Protein AF-A0A367GFS0-F1 (afdb_monomer_lite)

Foldseek 3Di:
DPPQQLVAWDKDQAALVCLVLQVVLCVVFNDDDAPDSNVQRNVSFKIWTQSNHPGTFKIKGWAWLLDPTLVSVQCVVVPADPDSGETEIEDMRGDPSNDPLLVSLLVSVVVRVVVGPDQRYKYKAWLDLDQVSLVNVLSCQVSQWKFQAWGDRDPTIMTMIGNDAPFDPADQPDKDDSPPPCVRVLSVQFIFHNDWDADPSGIITRTGGRD

pLDDT: mean 84.79, std 11.13, range [36.16, 95.25]

Structure (mmCIF, N/CA/C/O backbone):
data_AF-A0A367GFS0-F1
#
_entry.id   AF-A0A367GFS0-F1
#
loop_
_atom_site.group_PDB
_atom_site.id
_atom_site.type_symbol
_atom_site.label_atom_id
_atom_site.label_alt_id
_atom_site.label_comp_id
_atom_site.label_asym_id
_atom_site.label_entity_id
_atom_site.label_seq_id
_atom_site.pdbx_PDB_ins_code
_atom_site.Cartn_x
_atom_site.Cartn_y
_atom_site.Cartn_z
_atom_site.occupancy
_atom_site.B_iso_or_equiv
_atom_site.auth_seq_id
_atom_site.auth_comp_id
_atom_site.auth_asym_id
_atom_site.auth_atom_id
_atom_site.pdbx_PDB_model_num
ATOM 1 N N . MET A 1 1 ? -5.479 26.521 23.281 1.00 36.16 1 MET A N 1
ATOM 2 C CA . MET A 1 1 ? -4.736 25.852 22.197 1.00 36.16 1 MET A CA 1
ATOM 3 C C . MET A 1 1 ? -4.143 24.596 22.792 1.00 36.16 1 MET A C 1
ATOM 5 O O . MET A 1 1 ? -3.213 24.696 23.576 1.00 36.16 1 MET A O 1
ATOM 9 N N . THR A 1 2 ? -4.759 23.449 22.542 1.00 41.91 2 THR A N 1
ATOM 10 C CA . THR A 1 2 ? -4.162 22.145 22.830 1.00 41.91 2 THR A CA 1
ATOM 11 C C . THR A 1 2 ? -3.057 21.931 21.800 1.00 41.91 2 THR A C 1
ATOM 13 O O . THR A 1 2 ? -3.335 21.898 20.605 1.00 41.91 2 THR A O 1
ATOM 16 N N . GLU A 1 3 ? -1.800 21.887 22.241 1.00 44.47 3 GLU A N 1
ATOM 17 C CA . GLU A 1 3 ? -0.702 21.425 21.393 1.00 44.47 3 GLU A CA 1
ATOM 18 C C . GLU A 1 3 ? -0.939 19.945 21.101 1.00 44.47 3 GLU A C 1
ATOM 20 O O . GLU A 1 3 ? -0.751 19.078 21.953 1.00 44.47 3 GLU A O 1
ATOM 25 N N . THR A 1 4 ? -1.436 19.661 19.905 1.00 54.12 4 THR A N 1
ATOM 26 C CA . THR A 1 4 ? -1.602 18.302 19.414 1.00 54.12 4 THR A CA 1
ATOM 27 C C . THR A 1 4 ? -0.213 17.728 19.152 1.00 54.12 4 THR A C 1
ATOM 29 O O . THR A 1 4 ? 0.459 18.127 18.202 1.00 54.12 4 THR A O 1
ATOM 32 N N . ASN A 1 5 ? 0.251 16.827 20.017 1.00 61.44 5 ASN A N 1
ATOM 33 C CA . ASN A 1 5 ? 1.541 16.167 19.855 1.00 61.44 5 ASN A CA 1
ATOM 34 C C . ASN A 1 5 ? 1.428 15.084 18.768 1.00 61.44 5 ASN A C 1
ATOM 36 O O . ASN A 1 5 ? 1.184 13.917 19.058 1.00 61.44 5 ASN A O 1
ATOM 40 N N . LEU A 1 6 ? 1.577 15.497 17.507 1.00 59.34 6 LEU A N 1
ATOM 41 C CA . LEU A 1 6 ? 1.461 14.647 16.313 1.00 59.34 6 LEU A CA 1
ATOM 42 C C . LEU A 1 6 ? 2.567 13.574 16.200 1.00 59.34 6 LEU A C 1
ATOM 44 O O . LEU A 1 6 ? 2.520 12.745 15.292 1.00 59.34 6 LEU A O 1
ATOM 48 N N . ASP A 1 7 ? 3.533 13.557 17.127 1.00 63.44 7 ASP A N 1
ATOM 49 C CA . ASP A 1 7 ? 4.555 12.509 17.247 1.00 63.44 7 ASP A CA 1
ATOM 50 C C . ASP A 1 7 ? 4.110 11.326 18.129 1.00 63.44 7 ASP A C 1
ATOM 52 O O . ASP A 1 7 ? 4.806 10.302 18.211 1.00 63.44 7 ASP A O 1
ATOM 56 N N . VAL A 1 8 ? 2.956 11.437 18.799 1.00 77.75 8 VAL A N 1
ATOM 57 C CA . VAL A 1 8 ? 2.365 10.338 19.570 1.00 77.75 8 VAL A CA 1
ATOM 58 C C . VAL A 1 8 ? 1.877 9.262 18.602 1.00 77.75 8 VAL A C 1
ATOM 60 O O . V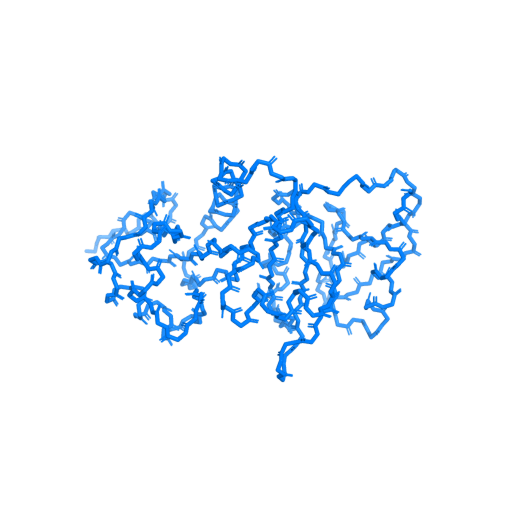AL A 1 8 ? 1.132 9.534 17.672 1.00 77.75 8 VAL A O 1
ATOM 63 N N . PHE A 1 9 ? 2.290 8.018 18.837 1.00 84.56 9 PHE A N 1
ATOM 64 C CA . PHE A 1 9 ? 1.891 6.858 18.041 1.00 84.56 9 PHE A CA 1
ATOM 65 C C . PHE A 1 9 ? 1.072 5.908 18.913 1.00 84.56 9 PHE A C 1
ATOM 67 O O . PHE A 1 9 ? 1.613 5.331 19.863 1.00 84.56 9 PHE A O 1
ATOM 74 N N . HIS A 1 10 ? -0.215 5.742 18.602 1.00 85.62 10 HIS A N 1
ATOM 75 C CA . HIS A 1 10 ? -1.099 4.819 19.313 1.00 85.62 10 HIS A CA 1
ATOM 76 C C . HIS A 1 10 ? -2.009 4.081 18.330 1.00 85.62 10 HIS A C 1
ATOM 78 O O . HIS A 1 10 ? -3.206 4.345 18.216 1.00 85.62 10 HIS A O 1
ATOM 84 N N . ALA A 1 11 ? -1.410 3.142 17.596 1.00 89.75 11 ALA A N 1
ATOM 85 C CA . ALA A 1 11 ? -2.141 2.337 16.636 1.00 89.75 11 ALA A CA 1
ATOM 86 C C . ALA A 1 11 ? -2.950 1.223 17.322 1.00 89.75 11 ALA A C 1
ATOM 88 O O . ALA A 1 11 ? -2.432 0.489 18.167 1.00 89.75 11 ALA A O 1
ATOM 89 N N . GLN A 1 12 ? -4.200 1.056 16.901 1.00 93.31 12 GLN A N 1
ATOM 90 C CA . GLN A 1 12 ? -5.136 0.051 1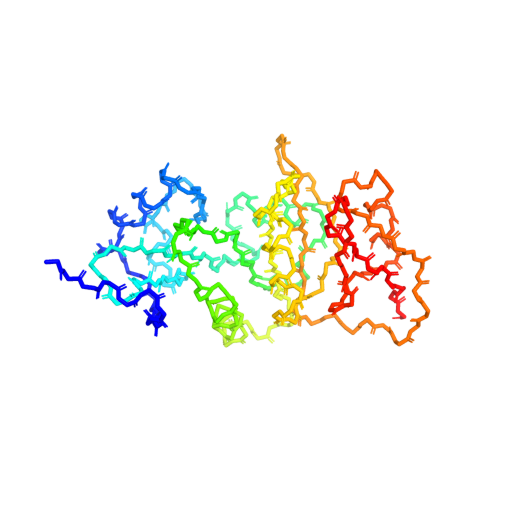7.397 1.00 93.31 12 GLN A CA 1
ATOM 91 C C . GLN A 1 12 ? -5.910 -0.608 16.253 1.00 93.31 12 GLN A C 1
ATOM 93 O O . GLN A 1 12 ? -6.019 -0.061 15.155 1.00 93.31 12 GLN A O 1
ATOM 98 N N . LEU A 1 13 ? -6.453 -1.800 16.500 1.00 94.25 13 LEU A N 1
ATOM 99 C CA . LEU A 1 13 ? -7.400 -2.399 15.565 1.00 94.25 13 LEU A CA 1
ATOM 100 C C . LEU A 1 13 ? -8.733 -1.668 15.682 1.00 94.25 13 LEU A C 1
ATOM 102 O O . LEU A 1 13 ? -9.287 -1.583 16.776 1.00 94.25 13 LEU A O 1
ATOM 106 N N . LEU A 1 14 ? -9.227 -1.162 14.558 1.00 94.25 14 LEU A N 1
ATOM 107 C CA . LEU A 1 14 ? -10.522 -0.504 14.505 1.00 94.25 14 LEU A CA 1
ATOM 108 C C . LEU A 1 14 ? -11.649 -1.536 14.571 1.00 94.25 14 LEU A C 1
ATOM 110 O O . LEU A 1 14 ? -11.531 -2.664 14.082 1.00 94.25 14 LEU A O 1
ATOM 114 N N . THR A 1 15 ? -12.749 -1.109 15.167 1.00 93.38 15 THR A N 1
ATOM 115 C CA . THR A 1 15 ? -13.970 -1.874 15.410 1.00 93.38 15 THR A CA 1
ATOM 116 C C . THR A 1 15 ? -15.135 -1.258 14.634 1.00 93.38 15 THR A C 1
ATOM 118 O O . THR A 1 15 ? -15.016 -0.144 14.125 1.00 93.38 15 THR A O 1
ATOM 121 N N . PRO A 1 16 ? -16.312 -1.907 14.565 1.00 92.69 16 PRO A N 1
ATOM 122 C CA . PRO A 1 16 ? -17.480 -1.311 13.912 1.00 92.69 16 PRO A CA 1
ATOM 123 C C . PRO A 1 16 ? -17.908 0.060 14.468 1.00 92.69 16 PRO A C 1
ATOM 125 O O . PRO A 1 16 ? -18.572 0.811 13.760 1.00 92.69 16 PRO A O 1
ATOM 128 N N . GLN A 1 17 ? -17.532 0.409 15.706 1.00 92.06 17 GLN A N 1
ATOM 129 C CA . GLN A 1 17 ? -17.820 1.726 16.294 1.00 92.06 17 GLN A CA 1
ATOM 130 C C . GLN A 1 17 ? -17.016 2.854 15.634 1.00 92.06 17 GLN A C 1
ATOM 132 O O . GLN A 1 17 ? -17.456 4.001 15.634 1.00 92.06 17 GLN A O 1
ATOM 137 N N . ASP A 1 18 ? -15.881 2.523 15.019 1.00 93.19 18 ASP A N 1
ATOM 138 C CA . ASP A 1 18 ? -14.982 3.475 14.370 1.00 93.19 18 ASP A CA 1
ATOM 139 C C . ASP A 1 18 ? -15.394 3.786 12.921 1.00 93.19 18 ASP A C 1
ATOM 141 O O . ASP A 1 18 ? -14.745 4.597 12.259 1.00 93.19 18 ASP A O 1
ATOM 145 N N . ALA A 1 19 ? -16.481 3.181 12.419 1.00 91.44 19 ALA A N 1
ATOM 146 C CA . ALA A 1 19 ? -16.957 3.370 11.047 1.00 91.44 19 ALA A CA 1
ATOM 147 C C . ALA A 1 19 ? -17.122 4.849 10.650 1.00 91.44 19 ALA A C 1
ATOM 149 O O . ALA A 1 19 ? -16.588 5.219 9.606 1.00 91.44 19 ALA A O 1
ATOM 150 N N . PRO A 1 20 ? -17.727 5.735 11.473 1.00 92.19 20 PRO A N 1
ATOM 151 C CA . PRO A 1 20 ? -17.844 7.149 11.116 1.00 92.19 20 PRO A CA 1
ATOM 152 C C . PRO A 1 20 ? -16.487 7.847 10.964 1.00 92.19 20 PRO A C 1
ATOM 154 O O . PRO A 1 20 ? -16.310 8.659 10.058 1.00 92.19 20 PRO A O 1
ATOM 157 N N . ALA A 1 21 ? -15.521 7.532 11.832 1.00 92.69 21 ALA A N 1
ATOM 158 C CA . ALA A 1 21 ? -14.184 8.118 11.774 1.00 92.69 21 ALA A CA 1
ATOM 159 C C . ALA A 1 21 ? -13.402 7.599 10.558 1.00 92.69 21 ALA A C 1
ATOM 161 O O . ALA A 1 21 ? -12.715 8.363 9.879 1.00 92.69 21 ALA A O 1
ATOM 162 N N . MET A 1 22 ? -13.551 6.309 10.249 1.00 91.69 22 MET A N 1
ATOM 163 C CA . MET A 1 22 ? -12.968 5.702 9.061 1.00 91.69 22 MET A CA 1
ATOM 164 C C . MET A 1 22 ? -13.567 6.295 7.783 1.00 91.69 22 MET A C 1
ATOM 166 O O . MET A 1 22 ? -12.801 6.697 6.915 1.00 91.69 22 MET A O 1
ATOM 170 N N . ASP A 1 23 ? -14.889 6.438 7.681 1.00 90.06 23 ASP A N 1
ATOM 171 C CA . ASP A 1 23 ? -15.551 7.046 6.518 1.00 90.06 23 ASP A CA 1
ATOM 172 C C . ASP A 1 23 ? -15.109 8.501 6.301 1.00 90.06 23 ASP A C 1
ATOM 174 O O . ASP A 1 23 ? -14.836 8.902 5.168 1.00 90.06 23 ASP A O 1
ATOM 178 N N . GLN A 1 24 ? -14.970 9.283 7.377 1.00 91.12 24 GLN A N 1
ATOM 179 C CA . GLN A 1 24 ? -14.455 10.656 7.310 1.00 91.12 24 GLN A CA 1
ATOM 180 C C . GLN A 1 24 ? -13.017 10.706 6.784 1.00 91.12 24 GLN A C 1
ATOM 182 O O . GLN A 1 24 ? -12.721 11.491 5.879 1.00 91.12 24 GLN A O 1
ATOM 187 N N . LEU A 1 25 ? -12.132 9.849 7.303 1.00 91.50 25 LEU A N 1
ATOM 188 C CA . LEU A 1 25 ? -10.757 9.750 6.815 1.00 91.50 25 LEU A CA 1
ATOM 189 C C . LEU A 1 25 ? -10.722 9.301 5.346 1.00 91.50 25 LEU A C 1
ATOM 191 O O . LEU A 1 25 ? -9.988 9.879 4.547 1.00 91.50 25 LEU A O 1
ATOM 195 N N . CYS A 1 26 ? -11.545 8.318 4.967 1.00 87.75 26 CYS A N 1
ATOM 196 C CA . CYS A 1 26 ? -11.630 7.820 3.593 1.00 87.75 26 CYS A CA 1
ATOM 197 C C . CYS A 1 26 ? -12.082 8.892 2.609 1.00 87.75 26 CYS A C 1
ATOM 199 O O . CYS A 1 26 ? -11.542 8.993 1.507 1.00 87.75 26 CYS A O 1
ATOM 201 N N . ALA A 1 27 ? -13.079 9.684 3.001 1.00 86.06 27 ALA A N 1
ATOM 202 C CA . ALA A 1 27 ? -13.602 10.769 2.185 1.00 86.06 27 ALA A CA 1
ATOM 203 C C . ALA A 1 27 ? -12.547 11.858 1.940 1.00 86.06 27 ALA A C 1
ATOM 205 O O . ALA A 1 27 ? -12.511 12.439 0.857 1.00 86.06 27 ALA A O 1
ATOM 206 N N . ALA A 1 28 ? -11.682 12.120 2.925 1.00 83.62 28 ALA A N 1
ATOM 207 C CA . ALA A 1 28 ? -10.635 13.132 2.830 1.00 83.62 28 ALA A CA 1
ATOM 208 C C . ALA A 1 28 ? -9.369 12.635 2.110 1.00 83.62 28 ALA A C 1
ATOM 210 O O . ALA A 1 28 ? -8.768 13.377 1.334 1.00 83.62 28 ALA A O 1
ATOM 211 N N . CYS A 1 29 ? -8.953 11.397 2.379 1.00 82.12 29 CYS A N 1
ATOM 212 C CA . CYS A 1 29 ? -7.607 10.908 2.066 1.00 82.12 29 CYS A CA 1
ATOM 213 C C . CYS A 1 29 ? -7.590 9.678 1.147 1.00 82.12 29 CYS A C 1
ATOM 215 O O . CYS A 1 29 ? -6.524 9.265 0.696 1.00 82.12 29 CYS A O 1
ATOM 217 N N . GLY A 1 30 ? -8.745 9.081 0.850 1.00 77.94 30 GLY A N 1
ATOM 218 C CA . GLY A 1 30 ? -8.831 7.836 0.091 1.00 77.94 30 GLY A CA 1
ATOM 219 C C . GLY A 1 30 ? -8.721 6.582 0.963 1.00 77.94 30 GLY A C 1
ATOM 220 O O . GLY A 1 30 ? -8.888 6.611 2.171 1.00 77.94 30 GLY A O 1
ATOM 221 N N . THR A 1 31 ? -8.534 5.432 0.327 1.00 64.69 31 THR A N 1
ATOM 222 C CA . THR A 1 31 ? -8.999 4.116 0.808 1.00 64.69 31 THR A CA 1
ATOM 223 C C . THR A 1 31 ? -8.415 3.590 2.118 1.00 64.69 31 THR A C 1
ATOM 225 O O . THR A 1 31 ? -7.206 3.609 2.317 1.00 64.69 31 THR A O 1
ATOM 228 N N . PRO A 1 32 ? -9.246 2.857 2.877 1.00 58.09 32 PRO A N 1
ATOM 229 C CA . PRO A 1 32 ? -8.931 1.453 3.138 1.00 58.09 32 PRO A CA 1
ATOM 230 C C . PRO A 1 32 ? -10.116 0.501 2.851 1.00 58.09 32 PRO A C 1
ATOM 232 O O . PRO A 1 32 ? -11.116 0.472 3.553 1.00 58.09 32 PRO A O 1
ATOM 235 N N . GLY A 1 33 ? -9.942 -0.376 1.854 1.00 56.41 33 GLY A N 1
ATOM 236 C CA . GLY A 1 33 ? -10.459 -1.755 1.864 1.00 56.41 33 GLY A CA 1
ATOM 237 C C . GLY A 1 33 ? -11.700 -2.133 1.037 1.00 56.41 33 GLY A C 1
ATOM 238 O O . GLY A 1 33 ? -11.817 -3.312 0.693 1.00 56.41 33 GLY A O 1
ATOM 239 N N . GLY A 1 34 ? -12.568 -1.203 0.629 1.00 61.38 34 GLY A N 1
ATOM 240 C CA . GLY A 1 34 ? -13.691 -1.509 -0.276 1.00 61.38 34 GLY A CA 1
ATOM 241 C C . GLY A 1 34 ? -14.891 -0.567 -0.128 1.00 61.38 34 GLY A C 1
ATOM 242 O O . GLY A 1 34 ? -14.803 0.393 0.625 1.00 61.38 34 GLY A O 1
ATOM 243 N N . PRO A 1 35 ? -16.009 -0.824 -0.837 1.00 60.12 35 PRO A N 1
ATOM 244 C CA . PRO A 1 35 ? -17.214 0.009 -0.763 1.00 60.12 35 PRO A CA 1
ATOM 245 C C . PRO A 1 35 ? -17.998 -0.126 0.557 1.00 60.12 35 PRO A C 1
ATOM 247 O O . PRO A 1 35 ? -18.925 0.645 0.767 1.00 60.12 35 PRO A O 1
ATOM 250 N N . ASP A 1 36 ? -17.655 -1.089 1.424 1.00 76.19 36 ASP A N 1
ATOM 251 C CA . ASP A 1 36 ? -18.350 -1.346 2.693 1.00 76.19 36 ASP A CA 1
ATOM 252 C C . ASP A 1 36 ? -17.372 -1.330 3.883 1.00 76.19 36 ASP A C 1
ATOM 254 O O . ASP A 1 36 ? -16.759 -2.343 4.243 1.00 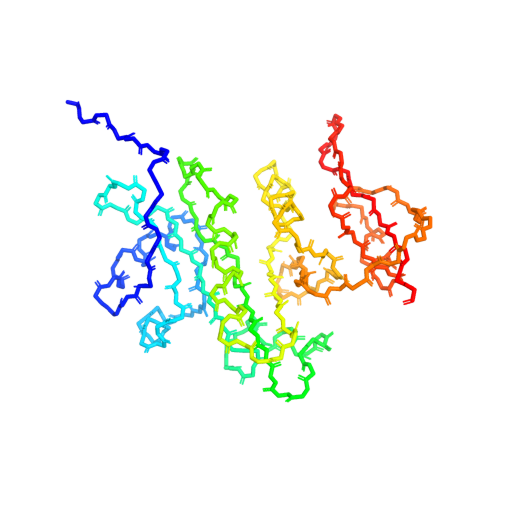76.19 36 ASP A O 1
ATOM 258 N N . THR A 1 37 ? -17.220 -0.146 4.481 1.00 78.38 37 THR A N 1
ATOM 259 C CA . THR A 1 37 ? -16.411 0.108 5.682 1.00 78.38 37 THR A CA 1
ATOM 260 C C . THR A 1 37 ? -16.865 -0.746 6.865 1.00 78.38 37 THR A C 1
ATOM 262 O O . THR A 1 37 ? -16.039 -1.309 7.586 1.00 78.38 37 THR A O 1
ATOM 265 N N . ALA A 1 38 ? -18.178 -0.893 7.060 1.00 79.88 38 ALA A N 1
ATOM 266 C CA . ALA A 1 38 ? -18.737 -1.608 8.201 1.00 79.88 38 ALA A CA 1
ATOM 267 C C . ALA A 1 38 ? -18.426 -3.108 8.129 1.00 79.88 38 ALA A C 1
ATOM 269 O O . ALA A 1 38 ? -17.983 -3.692 9.122 1.00 79.88 38 ALA A O 1
ATOM 270 N N . ALA A 1 39 ? -18.587 -3.725 6.955 1.00 81.00 39 ALA A N 1
ATOM 271 C CA . ALA A 1 39 ? -18.214 -5.122 6.743 1.00 81.00 39 ALA A CA 1
ATOM 272 C C . ALA A 1 39 ? -16.713 -5.347 6.953 1.00 81.00 39 ALA A C 1
ATOM 274 O O . ALA A 1 39 ? -16.313 -6.349 7.548 1.00 81.00 39 ALA A O 1
ATOM 275 N N . LEU A 1 40 ? -15.869 -4.407 6.517 1.00 82.94 40 LEU A N 1
ATOM 276 C CA . LEU A 1 40 ? -14.430 -4.508 6.737 1.00 82.94 40 LEU A CA 1
ATOM 277 C C . LEU A 1 40 ? -14.078 -4.441 8.229 1.00 82.94 40 LEU A C 1
ATOM 279 O O . LEU A 1 40 ? -13.284 -5.253 8.705 1.00 82.94 40 LEU A O 1
ATOM 283 N N . LEU A 1 41 ? -14.682 -3.526 8.984 1.00 88.44 41 LEU A N 1
ATOM 284 C CA . LEU A 1 41 ? -14.422 -3.372 10.417 1.00 88.44 41 LEU A CA 1
ATOM 285 C C . LEU A 1 41 ? -14.863 -4.590 11.240 1.00 88.44 41 LEU A C 1
ATOM 287 O O . LEU A 1 41 ? -14.226 -4.913 12.239 1.00 88.44 41 LEU A O 1
ATOM 291 N N . GLN A 1 42 ? -15.872 -5.341 10.790 1.00 86.81 42 GLN A N 1
ATOM 292 C CA . GLN A 1 42 ? -16.258 -6.612 11.421 1.00 86.81 42 GLN A CA 1
ATOM 293 C C . GLN A 1 42 ? -15.168 -7.691 11.338 1.00 86.81 42 GLN A C 1
ATOM 295 O O . GLN A 1 42 ? -15.168 -8.633 12.128 1.00 86.81 42 GLN A O 1
ATOM 300 N N . THR A 1 43 ? -14.221 -7.568 10.404 1.00 82.00 43 THR A N 1
ATOM 301 C CA . THR A 1 43 ? -13.128 -8.541 10.250 1.00 82.00 43 THR A CA 1
ATOM 302 C C . THR A 1 43 ? -11.972 -8.321 11.229 1.00 82.00 43 THR A C 1
ATOM 304 O O . THR A 1 43 ? -11.023 -9.106 11.233 1.00 82.00 43 THR A O 1
ATOM 307 N N . ASN A 1 44 ? -12.012 -7.256 12.047 1.00 83.19 44 ASN A N 1
ATOM 308 C CA . ASN A 1 44 ? -10.907 -6.818 12.910 1.00 83.19 44 ASN A CA 1
ATOM 309 C C . ASN A 1 44 ? -9.575 -6.659 12.153 1.00 83.19 44 ASN A C 1
ATOM 311 O O . ASN A 1 44 ? -8.492 -6.823 12.724 1.00 83.19 44 ASN A O 1
ATOM 315 N N . ALA A 1 45 ? -9.636 -6.365 10.854 1.00 87.31 45 ALA A N 1
ATOM 316 C CA . ALA A 1 45 ? -8.475 -6.340 9.974 1.00 87.31 45 ALA A CA 1
ATOM 317 C C . ALA A 1 45 ? -8.062 -4.924 9.556 1.00 87.31 45 ALA A C 1
ATOM 319 O O . ALA A 1 45 ? -7.257 -4.771 8.644 1.00 87.31 45 ALA A O 1
ATOM 320 N N . VAL A 1 46 ? -8.567 -3.885 10.220 1.00 93.31 46 VAL A N 1
ATOM 321 C CA . VAL A 1 46 ? -8.156 -2.499 9.968 1.00 93.31 46 VAL A CA 1
ATOM 322 C C . VAL A 1 46 ? -7.303 -2.019 11.128 1.00 93.31 46 VAL A C 1
ATOM 324 O O . VAL A 1 46 ? -7.741 -2.050 12.273 1.00 93.31 46 VAL A O 1
ATOM 327 N N . LEU A 1 47 ? -6.076 -1.600 10.835 1.00 95.25 47 LEU A N 1
ATOM 328 C CA . LEU A 1 47 ? -5.245 -0.858 11.776 1.00 95.25 47 LEU A CA 1
ATOM 329 C C . LEU A 1 47 ? -5.564 0.625 11.613 1.00 95.25 47 LEU A C 1
ATOM 331 O O . LEU A 1 47 ? -5.597 1.102 10.481 1.00 95.25 47 LEU A O 1
ATOM 335 N N . GLY A 1 48 ? -5.754 1.347 12.709 1.00 95.25 48 GLY A N 1
ATOM 336 C CA . GLY A 1 48 ? -5.906 2.796 12.707 1.00 95.25 48 GLY A CA 1
ATOM 337 C C . GLY A 1 48 ? -5.080 3.452 13.801 1.00 95.25 48 GLY A C 1
ATOM 338 O O . GLY A 1 48 ? -4.689 2.793 14.758 1.00 95.25 48 GLY A O 1
ATOM 339 N N . ASP A 1 49 ? -4.787 4.736 13.646 1.00 95.25 49 ASP A N 1
ATOM 340 C CA . ASP A 1 49 ? -4.053 5.537 14.625 1.00 95.25 49 ASP A CA 1
ATOM 341 C C . ASP A 1 49 ? -4.678 6.929 14.719 1.00 95.25 49 ASP A C 1
ATOM 343 O O . ASP A 1 49 ? -4.971 7.572 13.709 1.00 95.25 49 ASP A O 1
ATOM 347 N N . TYR A 1 50 ? -4.884 7.382 15.949 1.00 91.94 50 TYR A N 1
ATOM 348 C CA . TYR A 1 50 ? -5.449 8.691 16.264 1.00 91.94 50 TYR A CA 1
ATOM 349 C C . TYR A 1 50 ? -4.364 9.732 16.559 1.00 91.94 50 TYR A C 1
ATOM 351 O O . TYR A 1 50 ? -4.680 10.906 16.729 1.00 91.94 50 TYR A O 1
ATOM 359 N N . ALA A 1 51 ? -3.097 9.311 16.644 1.00 88.25 51 ALA A N 1
ATOM 360 C CA . ALA A 1 51 ? -1.931 10.137 16.943 1.00 88.25 51 ALA A CA 1
ATOM 361 C C . ALA A 1 51 ? -2.100 11.032 18.188 1.00 88.25 51 ALA A C 1
ATOM 363 O O . ALA A 1 51 ? -1.744 12.208 18.188 1.00 88.25 51 ALA A O 1
ATOM 364 N N . GLY A 1 52 ? -2.710 10.486 19.248 1.00 82.19 52 GLY A N 1
ATOM 365 C CA . GLY A 1 52 ? -2.980 11.222 20.490 1.00 82.19 52 GLY A CA 1
ATOM 366 C C . GLY A 1 52 ? -4.098 12.269 20.388 1.00 82.19 52 GLY A C 1
ATOM 367 O O . GLY A 1 52 ? -4.164 13.160 21.233 1.00 82.19 52 GLY A O 1
ATOM 368 N N . THR A 1 53 ? -4.954 12.180 19.366 1.00 83.88 53 THR A N 1
ATOM 369 C CA . THR A 1 53 ? -6.099 13.077 19.134 1.00 83.88 53 THR A CA 1
ATOM 370 C C . THR A 1 53 ? -7.433 12.329 19.239 1.00 83.88 53 THR A C 1
ATOM 372 O O . THR A 1 53 ? -7.453 11.109 19.365 1.00 83.88 53 THR A O 1
ATOM 375 N N . ASP A 1 54 ? -8.555 13.045 19.128 1.00 86.94 54 ASP A N 1
ATOM 376 C CA . ASP A 1 54 ? -9.894 12.437 19.035 1.00 86.94 54 ASP A CA 1
ATOM 377 C C . ASP A 1 54 ? -10.311 12.121 17.584 1.00 86.94 54 ASP A C 1
ATOM 379 O O . ASP A 1 54 ? -11.413 11.641 17.328 1.00 86.94 54 ASP A O 1
ATOM 383 N N . THR A 1 55 ? -9.454 12.419 16.603 1.00 90.31 55 THR A N 1
ATOM 384 C CA . THR A 1 55 ? -9.734 12.231 15.173 1.00 90.31 55 THR A CA 1
ATOM 385 C C . THR A 1 55 ? -8.812 11.170 14.595 1.00 90.31 55 THR A C 1
ATOM 387 O O . THR A 1 55 ? -7.598 11.233 14.775 1.00 90.31 55 THR A O 1
ATOM 390 N N . LEU A 1 56 ? -9.376 10.209 13.864 1.00 93.56 56 LEU A N 1
ATOM 391 C CA . LEU A 1 56 ? -8.593 9.174 13.197 1.00 93.56 56 LEU A CA 1
ATOM 392 C C . LEU A 1 56 ? -7.659 9.817 12.159 1.00 93.56 56 LEU A C 1
ATOM 394 O O . LEU A 1 56 ? -8.120 10.476 11.229 1.00 93.56 56 LEU A O 1
ATOM 398 N N . GLN A 1 57 ? -6.349 9.638 12.332 1.00 93.50 57 GLN A N 1
ATOM 399 C CA . GLN A 1 57 ? -5.325 10.273 11.497 1.00 93.50 57 GLN A CA 1
ATOM 400 C C . GLN A 1 57 ? -4.784 9.345 10.418 1.00 93.50 57 GLN A C 1
ATOM 402 O O . GLN A 1 57 ? -4.375 9.822 9.365 1.00 93.50 57 GLN A O 1
ATOM 407 N N . ALA A 1 58 ? -4.766 8.037 10.670 1.00 94.38 58 ALA A N 1
ATOM 408 C CA . ALA A 1 58 ? -4.314 7.045 9.707 1.00 94.38 58 ALA A CA 1
ATOM 409 C C . ALA A 1 58 ? -5.116 5.751 9.820 1.00 94.38 58 ALA A C 1
ATOM 411 O O . ALA A 1 58 ? -5.524 5.365 10.915 1.00 94.38 58 ALA A O 1
ATOM 412 N N . ALA A 1 59 ? -5.307 5.059 8.698 1.00 95.19 59 ALA A N 1
ATOM 413 C CA . ALA A 1 59 ? -5.928 3.745 8.640 1.00 95.19 59 ALA A CA 1
ATOM 414 C C . ALA A 1 59 ? -5.356 2.892 7.500 1.00 95.19 59 ALA A C 1
ATOM 416 O O . ALA A 1 59 ? -5.040 3.390 6.422 1.00 95.19 59 ALA A O 1
ATOM 417 N N . MET A 1 60 ? -5.253 1.582 7.719 1.00 93.69 60 MET A N 1
ATOM 418 C CA . MET A 1 60 ? -4.832 0.602 6.718 1.00 93.69 60 MET A CA 1
ATOM 419 C C . MET A 1 60 ? -5.588 -0.711 6.907 1.00 93.69 60 MET A C 1
ATOM 421 O O . MET A 1 60 ? -5.601 -1.293 7.992 1.00 93.69 60 MET A O 1
ATOM 425 N N . GLY A 1 61 ? -6.175 -1.210 5.819 1.00 92.19 61 GLY A N 1
ATOM 426 C CA . GLY A 1 61 ? -6.820 -2.520 5.782 1.00 92.19 61 GLY A CA 1
ATOM 427 C C . GLY A 1 61 ? -5.833 -3.651 5.480 1.00 92.19 61 GLY A C 1
ATOM 428 O O . GLY A 1 61 ? -5.045 -3.562 4.542 1.00 92.19 61 GLY A O 1
ATOM 429 N N . MET A 1 62 ? -5.922 -4.740 6.240 1.00 91.81 62 MET A N 1
ATOM 430 C CA . MET A 1 62 ? -5.278 -6.033 5.995 1.00 91.81 62 MET A CA 1
ATOM 431 C C . MET A 1 62 ? -6.301 -6.982 5.370 1.00 91.81 62 MET A C 1
ATOM 433 O O . MET A 1 62 ? -7.071 -7.642 6.060 1.00 91.81 62 MET A O 1
ATOM 437 N N . LEU A 1 63 ? -6.336 -7.047 4.046 1.00 89.38 63 LEU A N 1
ATOM 438 C CA . LEU A 1 63 ? -7.331 -7.824 3.316 1.00 89.38 63 LEU A CA 1
ATOM 439 C C . LEU A 1 63 ? -6.831 -9.258 3.096 1.00 89.38 63 LEU A C 1
ATOM 441 O O . LEU A 1 63 ? -5.679 -9.439 2.698 1.00 89.38 63 LEU A O 1
ATOM 445 N N . PRO A 1 64 ? -7.663 -10.293 3.290 1.00 88.38 64 PRO A N 1
ATOM 446 C CA . PRO A 1 64 ? -7.277 -11.648 2.920 1.00 88.38 64 PRO A CA 1
ATOM 447 C C . PRO A 1 64 ? -7.067 -11.732 1.403 1.00 88.38 64 PRO A C 1
ATOM 449 O O . PRO A 1 64 ? -7.926 -11.309 0.626 1.00 88.38 64 PRO A O 1
ATOM 452 N N . MET A 1 65 ? -5.947 -12.319 0.971 1.00 87.81 65 MET A N 1
ATOM 453 C CA . MET A 1 65 ? -5.595 -12.445 -0.451 1.00 87.81 65 MET A CA 1
ATOM 454 C C . MET A 1 65 ? -6.640 -13.230 -1.248 1.00 87.81 65 MET A C 1
ATOM 456 O O . MET A 1 65 ? -6.770 -12.996 -2.438 1.00 87.81 65 MET A O 1
ATOM 460 N N . PHE A 1 66 ? -7.419 -14.109 -0.612 1.00 85.31 66 PHE A N 1
ATOM 461 C CA . PHE A 1 66 ? -8.515 -14.867 -1.235 1.00 85.31 66 PHE A CA 1
ATOM 462 C C . PHE A 1 66 ? -9.908 -14.355 -0.839 1.00 85.31 66 PHE A C 1
ATOM 464 O O . PHE A 1 66 ? -10.914 -15.031 -1.033 1.00 85.31 66 PHE A O 1
ATOM 471 N N . GLY A 1 67 ? -9.981 -13.128 -0.316 1.00 83.31 67 GLY A N 1
ATOM 472 C CA . GLY A 1 67 ? -11.238 -12.423 -0.094 1.00 83.31 67 GLY A CA 1
ATOM 473 C C . GLY A 1 67 ? -11.871 -11.893 -1.382 1.00 83.31 67 GLY A C 1
ATOM 474 O O . GLY A 1 67 ? -11.297 -11.960 -2.474 1.00 83.31 67 GLY A O 1
ATOM 475 N N . GLN A 1 68 ? -13.058 -11.307 -1.232 1.00 84.44 68 GLN A N 1
ATOM 476 C CA . GLN A 1 68 ? -13.843 -10.726 -2.329 1.00 84.44 68 GLN A CA 1
ATOM 477 C C . GLN A 1 68 ? -13.519 -9.251 -2.606 1.00 84.44 68 GLN A C 1
ATOM 479 O O . GLN A 1 68 ? -14.190 -8.610 -3.411 1.00 84.44 68 GLN A O 1
ATOM 484 N N . SER A 1 69 ? -12.504 -8.681 -1.948 1.00 85.12 69 SER A N 1
ATOM 485 C CA . SER A 1 69 ? -12.127 -7.295 -2.222 1.00 85.12 69 SER A CA 1
ATOM 486 C C . SER A 1 69 ? -11.594 -7.157 -3.650 1.00 85.12 69 SER A C 1
ATOM 488 O O . SER A 1 69 ? -10.879 -8.025 -4.159 1.00 85.12 69 SER A O 1
ATOM 490 N N . ARG A 1 70 ? -11.916 -6.031 -4.296 1.00 85.50 70 ARG A N 1
ATOM 491 C CA . ARG A 1 70 ? -11.465 -5.711 -5.661 1.00 85.50 70 ARG A CA 1
ATOM 492 C C . ARG A 1 70 ? -9.943 -5.764 -5.792 1.00 85.50 70 ARG A C 1
ATOM 494 O O . ARG A 1 70 ? -9.424 -6.292 -6.768 1.00 85.50 70 ARG A O 1
ATOM 501 N N . LEU A 1 71 ? -9.240 -5.261 -4.776 1.00 87.50 71 LEU A N 1
ATOM 502 C CA . LEU A 1 71 ? -7.783 -5.282 -4.713 1.00 87.50 71 LEU A CA 1
ATOM 503 C C . LEU A 1 71 ? -7.238 -6.715 -4.708 1.00 87.50 71 LEU A C 1
ATOM 505 O O . LEU A 1 71 ? -6.360 -7.041 -5.502 1.00 87.50 71 LEU A O 1
ATOM 509 N N . ALA A 1 72 ? -7.782 -7.583 -3.851 1.00 87.69 72 ALA A N 1
ATOM 510 C CA . ALA A 1 72 ? -7.358 -8.977 -3.785 1.00 87.69 72 ALA A CA 1
ATOM 511 C C . ALA A 1 72 ? -7.670 -9.715 -5.098 1.00 87.69 72 ALA A C 1
ATOM 513 O O . ALA A 1 72 ? -6.822 -10.440 -5.608 1.00 87.69 72 ALA A O 1
ATOM 514 N N . LEU A 1 73 ? -8.845 -9.480 -5.693 1.00 87.31 73 LEU A N 1
ATOM 515 C CA . LEU A 1 73 ? -9.217 -10.027 -7.004 1.00 87.31 73 LEU A CA 1
ATOM 516 C C . LEU A 1 73 ? -8.228 -9.628 -8.109 1.00 87.31 73 LEU A C 1
ATOM 518 O O . LEU A 1 73 ? -7.788 -10.489 -8.868 1.00 87.31 73 LEU A O 1
ATOM 522 N N . ALA A 1 74 ? -7.848 -8.351 -8.184 1.00 88.00 74 ALA A N 1
ATOM 523 C CA . ALA A 1 74 ? -6.918 -7.866 -9.202 1.00 88.00 74 ALA A CA 1
ATOM 524 C C . ALA A 1 74 ? -5.498 -8.407 -9.018 1.00 88.00 74 ALA A C 1
ATOM 526 O O . ALA A 1 74 ? -4.862 -8.805 -9.991 1.00 88.00 74 ALA A O 1
ATOM 527 N N . LEU A 1 75 ? -5.016 -8.494 -7.776 1.00 89.94 75 LEU A N 1
ATOM 528 C CA . LEU A 1 75 ? -3.721 -9.108 -7.489 1.00 89.94 75 LEU A CA 1
ATOM 529 C C . LEU A 1 75 ? -3.707 -10.595 -7.861 1.00 89.94 75 LEU A C 1
ATOM 531 O O . LEU A 1 75 ? -2.759 -11.048 -8.499 1.00 89.94 75 LEU A O 1
ATOM 535 N N . ARG A 1 76 ? -4.7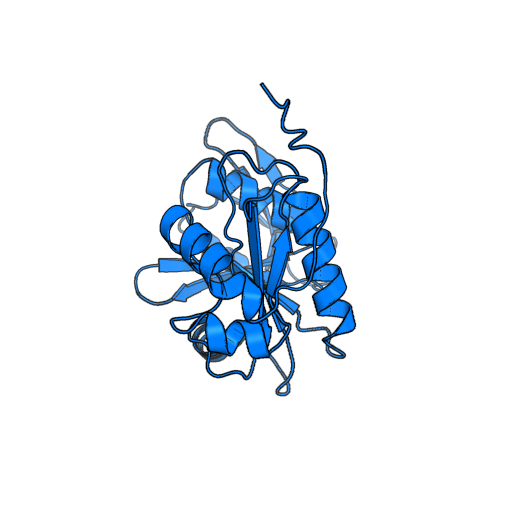75 -11.343 -7.558 1.00 88.94 76 ARG A N 1
ATOM 536 C CA . ARG A 1 76 ? -4.904 -12.742 -7.999 1.00 88.94 76 ARG A CA 1
ATOM 537 C C . ARG A 1 76 ? -4.912 -12.865 -9.521 1.00 88.94 76 ARG A C 1
ATOM 539 O O . ARG A 1 76 ? -4.220 -13.721 -10.062 1.00 88.94 76 ARG A O 1
ATOM 546 N N . ALA A 1 77 ? -5.643 -11.993 -10.216 1.00 88.31 77 ALA A N 1
ATOM 547 C CA . ALA A 1 77 ? -5.662 -11.962 -11.679 1.00 88.31 77 ALA A CA 1
ATOM 548 C C . ALA A 1 77 ? -4.281 -11.644 -12.282 1.00 88.31 77 ALA A C 1
ATOM 550 O O . ALA A 1 77 ? -3.945 -12.149 -13.349 1.00 88.31 77 ALA A O 1
ATOM 551 N N . ALA A 1 78 ? -3.464 -10.857 -11.577 1.00 88.56 78 ALA A N 1
ATOM 552 C CA . ALA A 1 78 ? -2.081 -10.564 -11.943 1.00 88.56 78 ALA A CA 1
ATOM 553 C C . ALA A 1 78 ? -1.070 -11.644 -11.490 1.00 88.56 78 ALA A C 1
ATOM 555 O O . ALA A 1 78 ? 0.131 -11.472 -11.687 1.00 88.56 78 ALA A O 1
ATOM 556 N N . GLY A 1 79 ? -1.533 -12.757 -10.907 1.00 87.75 79 GLY A N 1
ATOM 557 C CA . GLY A 1 79 ? -0.700 -13.905 -10.531 1.00 87.75 79 GLY A CA 1
ATOM 558 C C . GLY A 1 79 ? -0.098 -13.852 -9.122 1.00 87.75 79 GLY A C 1
ATOM 559 O O . GLY A 1 79 ? 0.801 -14.634 -8.818 1.00 87.75 79 GLY A O 1
ATOM 560 N N . PHE A 1 80 ? -0.567 -12.956 -8.248 1.00 86.31 80 PHE A N 1
ATOM 561 C CA . PHE A 1 80 ? -0.123 -12.877 -6.852 1.00 86.31 80 PHE A CA 1
ATOM 562 C C . PHE A 1 80 ? -1.008 -13.718 -5.920 1.00 86.31 80 PHE A C 1
ATOM 564 O O . PHE A 1 80 ? -2.222 -13.788 -6.096 1.00 86.31 80 PHE A O 1
ATOM 571 N N . GLY A 1 81 ? -0.404 -14.291 -4.871 1.00 74.94 81 GLY A N 1
ATOM 572 C CA . GLY A 1 81 ? -1.110 -15.091 -3.862 1.00 74.94 81 GLY A CA 1
ATOM 573 C C . GLY A 1 81 ? -1.143 -16.576 -4.207 1.00 74.94 81 GLY A C 1
ATOM 574 O O . GLY A 1 81 ? -2.123 -17.064 -4.760 1.00 74.94 81 GLY A O 1
ATOM 575 N N . ALA A 1 82 ? -0.068 -17.293 -3.884 1.00 66.69 82 ALA A N 1
ATOM 576 C CA . ALA A 1 82 ? -0.030 -18.744 -4.034 1.00 66.69 82 ALA A CA 1
ATOM 577 C C . ALA A 1 82 ? -0.799 -19.442 -2.891 1.00 66.69 82 ALA A C 1
ATOM 579 O O . ALA A 1 82 ? -0.981 -18.885 -1.808 1.00 66.69 82 ALA A O 1
ATOM 580 N N . ASP A 1 83 ? -1.264 -20.662 -3.158 1.00 69.75 83 ASP A N 1
ATOM 581 C CA . ASP A 1 83 ? -1.784 -21.624 -2.171 1.00 69.75 83 ASP A CA 1
ATOM 582 C C . ASP A 1 83 ? -3.034 -21.223 -1.371 1.00 69.75 83 ASP A C 1
ATOM 584 O O . ASP A 1 83 ? -3.294 -21.765 -0.297 1.00 69.75 83 ASP A O 1
ATOM 588 N N . GLY A 1 84 ? -3.857 -20.295 -1.866 1.00 65.12 84 GLY A N 1
ATOM 589 C CA . GLY A 1 84 ? -5.093 -19.932 -1.157 1.00 65.12 84 GLY A CA 1
ATOM 590 C C . GLY A 1 84 ? -4.859 -19.064 0.085 1.00 65.12 84 GLY A C 1
ATOM 591 O O . GLY A 1 84 ? -5.812 -18.745 0.797 1.00 65.12 84 GLY A O 1
ATOM 592 N N . GLN A 1 85 ? -3.611 -18.665 0.353 1.00 75.44 85 GLN A N 1
ATOM 593 C CA . GLN A 1 85 ? -3.212 -17.963 1.570 1.00 75.44 85 GLN A CA 1
ATOM 594 C C . GLN A 1 85 ? -2.477 -16.657 1.257 1.00 75.44 85 GLN A C 1
ATOM 596 O O . GLN A 1 85 ? -1.839 -16.491 0.219 1.00 75.44 85 GLN A O 1
ATOM 601 N N . GLY A 1 86 ? -2.604 -15.689 2.163 1.00 87.50 86 GLY A N 1
ATOM 602 C CA . GLY A 1 86 ? -1.911 -14.411 2.060 1.00 87.50 86 GLY A CA 1
ATOM 603 C C . GLY A 1 86 ? -2.712 -13.246 2.620 1.00 87.50 86 GLY A C 1
ATOM 604 O O . GLY A 1 86 ? -3.934 -13.319 2.770 1.00 87.50 86 GLY A O 1
ATOM 605 N N . ILE A 1 87 ? -2.011 -12.152 2.895 1.00 90.88 87 ILE A N 1
ATOM 606 C CA . ILE A 1 87 ? -2.602 -10.877 3.307 1.00 90.88 87 ILE A CA 1
ATOM 607 C C . ILE A 1 87 ? -2.132 -9.793 2.348 1.00 90.88 87 ILE A C 1
ATOM 609 O O . ILE A 1 87 ? -0.973 -9.766 1.938 1.00 90.88 87 ILE A O 1
ATOM 613 N N . VAL A 1 88 ? -3.044 -8.895 2.007 1.00 91.81 88 VAL A N 1
ATOM 614 C CA . VAL A 1 88 ? -2.787 -7.698 1.219 1.00 91.81 88 VAL A CA 1
ATOM 615 C C . VAL A 1 88 ? -3.000 -6.487 2.115 1.00 91.81 88 VAL A C 1
ATOM 617 O O . VAL A 1 88 ? -4.110 -6.237 2.579 1.00 91.81 88 VAL A O 1
ATOM 620 N N . LEU A 1 89 ? -1.940 -5.722 2.343 1.00 93.38 89 LEU A N 1
ATOM 621 C CA . LEU A 1 89 ? -2.018 -4.387 2.912 1.00 93.38 89 LEU A CA 1
ATOM 622 C C . LEU A 1 89 ? -2.542 -3.438 1.828 1.00 93.38 89 LEU A C 1
ATOM 624 O O . LEU A 1 89 ? -1.890 -3.218 0.800 1.00 93.38 89 LEU A O 1
ATOM 628 N N . ALA A 1 90 ? -3.747 -2.917 2.044 1.00 92.00 90 ALA A N 1
ATOM 629 C CA . ALA A 1 90 ? -4.294 -1.846 1.224 1.00 92.00 90 ALA A CA 1
ATOM 630 C C . ALA A 1 90 ? -3.429 -0.578 1.372 1.00 92.00 90 ALA A C 1
ATOM 632 O O . ALA A 1 90 ? -2.762 -0.422 2.401 1.00 92.00 90 ALA A O 1
ATOM 633 N N . PRO A 1 91 ? -3.451 0.342 0.391 1.00 90.69 91 PRO A N 1
ATOM 634 C CA . PRO A 1 91 ? -2.819 1.644 0.561 1.00 90.69 91 PRO A CA 1
ATOM 635 C C . PRO A 1 91 ? -3.367 2.310 1.832 1.00 90.69 91 PRO A C 1
ATOM 637 O O . PRO A 1 91 ? -4.575 2.221 2.065 1.00 90.69 91 PRO A O 1
ATOM 640 N N . PRO A 1 92 ? -2.522 2.917 2.681 1.00 91.94 92 PRO A N 1
ATOM 641 C CA . PRO A 1 92 ? -3.003 3.591 3.869 1.00 91.94 92 PRO A CA 1
ATOM 642 C C . PRO A 1 92 ? -3.705 4.888 3.477 1.00 91.94 92 PRO A C 1
ATOM 644 O O . PRO A 1 92 ? -3.240 5.611 2.596 1.00 91.94 92 PRO A O 1
ATOM 647 N N . ALA A 1 93 ? -4.773 5.203 4.193 1.00 91.19 93 ALA A N 1
ATOM 648 C CA . ALA A 1 93 ? -5.305 6.550 4.269 1.00 91.19 93 ALA A CA 1
ATOM 649 C C . ALA A 1 93 ? -4.616 7.252 5.436 1.00 91.19 93 ALA A C 1
ATOM 651 O O . ALA A 1 93 ? -4.553 6.680 6.524 1.00 91.19 93 ALA A O 1
ATOM 652 N N . PHE A 1 94 ? -4.109 8.465 5.244 1.00 91.06 94 PHE A N 1
ATOM 653 C CA . PHE A 1 94 ? -3.653 9.292 6.354 1.00 91.06 94 PHE A CA 1
ATOM 654 C C . PHE A 1 94 ? -3.789 10.779 6.047 1.00 91.06 94 PHE A C 1
ATOM 656 O O . PHE A 1 94 ? -3.750 11.195 4.888 1.00 91.06 94 PHE A O 1
ATOM 663 N N . THR A 1 95 ? -3.953 11.579 7.095 1.00 89.56 95 THR A N 1
ATOM 664 C CA . THR A 1 95 ? -3.997 13.040 6.999 1.00 89.56 95 THR A CA 1
ATOM 665 C C . THR A 1 95 ? -2.613 13.600 6.673 1.00 89.56 95 THR A C 1
ATOM 667 O O . THR A 1 95 ? -1.585 13.007 7.002 1.00 89.56 95 THR A O 1
ATOM 670 N N . ALA A 1 96 ? -2.561 14.788 6.068 1.00 84.38 96 ALA A N 1
ATOM 671 C CA . ALA A 1 96 ? -1.294 15.438 5.720 1.00 84.38 96 ALA A CA 1
ATOM 672 C C . ALA A 1 96 ? -0.392 15.723 6.941 1.00 84.38 96 ALA A C 1
ATOM 674 O O . ALA A 1 96 ? 0.810 15.912 6.787 1.00 84.38 96 ALA A O 1
ATOM 675 N N . GLN A 1 97 ? -0.961 15.768 8.152 1.00 85.31 97 GLN A N 1
ATOM 676 C CA . GLN A 1 97 ? -0.229 16.010 9.398 1.00 85.31 97 GLN A CA 1
ATOM 677 C C . GLN A 1 97 ? 0.239 14.721 10.093 1.00 85.31 97 GLN A C 1
ATOM 679 O O . GLN A 1 97 ? 0.867 14.799 11.149 1.00 85.31 97 GLN A O 1
ATOM 684 N N . TYR A 1 98 ? -0.057 13.541 9.542 1.00 88.88 98 TYR A N 1
ATOM 685 C CA . TYR A 1 98 ? 0.340 12.273 10.144 1.00 88.88 98 TYR A CA 1
ATOM 686 C C . TYR A 1 98 ? 1.827 11.981 9.904 1.00 88.88 98 TYR A C 1
ATOM 688 O O . TYR A 1 98 ? 2.239 11.557 8.826 1.00 88.88 98 TYR A O 1
ATOM 696 N N . LEU A 1 99 ? 2.646 12.184 10.934 1.00 87.31 99 LEU A N 1
ATOM 697 C CA . LEU A 1 99 ? 4.100 12.005 10.872 1.00 87.31 99 LEU A CA 1
ATOM 698 C C . LEU A 1 99 ? 4.595 10.550 11.040 1.00 87.31 99 LEU A C 1
ATOM 700 O O . LEU A 1 99 ? 5.570 10.180 10.377 1.00 87.31 99 LEU A O 1
ATOM 704 N N . PRO A 1 100 ? 3.987 9.669 11.867 1.00 89.38 100 PRO A N 1
ATOM 705 C CA . PRO A 1 100 ? 4.581 8.365 12.176 1.00 89.38 100 PRO A CA 1
ATOM 706 C C . PRO A 1 100 ? 4.320 7.268 11.119 1.00 89.38 100 PRO A C 1
ATOM 708 O O . PRO A 1 100 ? 4.240 6.084 11.460 1.00 89.38 100 PRO A O 1
ATOM 711 N N . VAL A 1 101 ? 4.284 7.615 9.825 1.00 90.44 101 VAL A N 1
ATOM 712 C CA . VAL A 1 101 ? 4.004 6.708 8.687 1.00 90.44 101 VAL A CA 1
ATOM 713 C C . VAL A 1 101 ? 4.846 5.430 8.733 1.00 90.44 101 VAL A C 1
ATOM 715 O O . VAL A 1 101 ? 4.317 4.324 8.633 1.00 90.44 101 VAL A O 1
ATOM 718 N N . ARG A 1 102 ? 6.162 5.541 8.946 1.00 89.19 102 ARG A N 1
ATOM 719 C CA . ARG A 1 102 ? 7.051 4.368 8.993 1.00 89.19 102 ARG A CA 1
ATOM 720 C C . ARG A 1 102 ? 6.708 3.409 10.133 1.00 89.19 102 ARG A C 1
ATOM 722 O O . ARG A 1 102 ? 6.745 2.193 9.955 1.00 89.19 102 ARG A O 1
ATOM 729 N N . ARG A 1 103 ? 6.396 3.950 11.317 1.00 90.88 103 ARG A N 1
ATOM 730 C CA . ARG A 1 103 ? 6.021 3.148 12.495 1.00 90.88 103 ARG A CA 1
ATOM 731 C C . ARG A 1 103 ? 4.680 2.462 12.260 1.00 90.88 103 ARG A C 1
ATOM 733 O O . ARG A 1 103 ? 4.548 1.280 12.569 1.00 90.88 103 ARG A O 1
ATOM 740 N N . PHE A 1 104 ? 3.740 3.171 11.641 1.00 93.75 104 PHE A N 1
ATOM 741 C CA . PHE A 1 104 ? 2.447 2.632 11.242 1.00 93.75 104 PHE A CA 1
ATOM 742 C C . PHE A 1 104 ? 2.582 1.455 10.273 1.00 93.75 104 PHE A C 1
ATOM 744 O O . PHE A 1 104 ? 2.050 0.377 10.536 1.00 93.75 104 PHE A O 1
ATOM 751 N N . LEU A 1 105 ? 3.372 1.613 9.205 1.00 93.31 105 LEU A N 1
ATOM 752 C CA . LEU A 1 105 ? 3.644 0.548 8.234 1.00 93.31 105 LEU A CA 1
ATOM 753 C C . LEU A 1 105 ? 4.341 -0.657 8.875 1.00 93.31 105 LEU A C 1
ATOM 755 O O . LEU A 1 105 ? 3.961 -1.799 8.617 1.00 93.31 105 LEU A O 1
ATOM 759 N N . ALA A 1 106 ? 5.330 -0.420 9.740 1.00 91.12 106 ALA A N 1
ATOM 760 C CA . ALA A 1 106 ? 6.020 -1.487 10.457 1.00 91.12 106 ALA A CA 1
ATOM 761 C C . ALA A 1 106 ? 5.068 -2.274 11.377 1.00 91.12 106 ALA A C 1
ATOM 763 O O . ALA A 1 106 ? 5.129 -3.505 11.410 1.00 91.12 106 ALA A O 1
ATOM 764 N N . MET A 1 107 ? 4.162 -1.586 12.080 1.00 92.88 107 MET A N 1
ATOM 765 C CA . MET A 1 107 ? 3.137 -2.210 12.922 1.00 92.88 107 MET A CA 1
ATOM 766 C C . MET A 1 107 ? 2.140 -3.021 12.085 1.00 92.88 107 MET A C 1
ATOM 768 O O . MET A 1 107 ? 1.893 -4.187 12.394 1.00 92.88 107 MET A O 1
ATOM 772 N N . ALA A 1 108 ? 1.620 -2.453 10.991 1.00 93.06 108 ALA A N 1
ATOM 773 C CA . ALA A 1 108 ? 0.716 -3.150 10.075 1.00 93.06 108 ALA A CA 1
ATOM 774 C C . ALA A 1 108 ? 1.359 -4.419 9.502 1.00 93.06 108 ALA A C 1
ATOM 776 O O . ALA A 1 108 ? 0.742 -5.486 9.477 1.00 93.06 108 ALA A O 1
ATOM 777 N N . LEU A 1 109 ? 2.632 -4.331 9.108 1.00 91.19 109 LEU A N 1
ATOM 778 C CA . LEU A 1 109 ? 3.391 -5.478 8.636 1.00 91.19 109 LEU A CA 1
ATOM 779 C C . LEU A 1 109 ? 3.602 -6.525 9.744 1.00 91.19 109 LEU A C 1
ATOM 781 O O . LEU A 1 109 ? 3.468 -7.721 9.486 1.00 91.19 109 LEU A O 1
ATOM 785 N N . GLY A 1 110 ? 3.903 -6.103 10.974 1.00 90.38 110 GLY A N 1
ATOM 786 C CA . GLY A 1 110 ? 4.008 -6.997 12.131 1.00 90.38 110 GLY A CA 1
ATOM 787 C C . GLY A 1 110 ? 2.710 -7.763 12.398 1.00 90.38 110 GLY A C 1
ATOM 788 O O . GLY A 1 110 ? 2.733 -8.986 12.538 1.00 90.38 110 GLY A O 1
ATOM 789 N N . LEU A 1 111 ? 1.571 -7.069 12.374 1.00 90.75 111 LEU A N 1
ATOM 790 C CA . LEU A 1 111 ? 0.246 -7.675 12.528 1.00 90.75 111 LEU A CA 1
ATOM 791 C C . LEU A 1 111 ? -0.090 -8.630 11.375 1.00 90.75 111 LEU A C 1
ATOM 793 O O . LEU A 1 111 ? -0.595 -9.728 11.609 1.00 90.75 111 LEU A O 1
ATOM 797 N N . ALA A 1 112 ? 0.227 -8.262 10.131 1.00 90.38 112 ALA A N 1
ATOM 798 C CA . ALA A 1 112 ? 0.034 -9.143 8.983 1.00 90.38 112 ALA A CA 1
ATOM 799 C C . ALA A 1 112 ? 0.866 -10.431 9.105 1.00 90.38 112 ALA A C 1
ATOM 801 O O . ALA A 1 112 ? 0.361 -11.511 8.809 1.00 90.38 112 ALA A O 1
ATOM 802 N N . LYS A 1 113 ? 2.105 -10.347 9.610 1.00 87.94 113 LYS A N 1
ATOM 803 C CA . LYS A 1 113 ? 2.949 -11.524 9.896 1.00 87.94 113 LYS A CA 1
ATOM 804 C C . LYS A 1 113 ? 2.362 -12.423 10.976 1.00 87.94 113 LYS A C 1
ATOM 806 O O . LYS A 1 113 ? 2.451 -13.635 10.858 1.00 87.94 113 LYS A O 1
ATOM 811 N N . GLN A 1 114 ? 1.738 -11.854 12.004 1.00 87.69 114 GLN A N 1
ATOM 812 C CA . GLN A 1 114 ? 1.064 -12.643 13.040 1.00 87.69 114 GLN A CA 1
ATOM 813 C C . GLN A 1 114 ? -0.185 -13.358 12.507 1.00 87.69 114 GLN A C 1
ATOM 815 O O . GLN A 1 114 ? -0.507 -14.455 12.952 1.00 87.69 114 GLN A O 1
ATOM 820 N N . ARG A 1 115 ? -0.892 -12.739 11.554 1.00 83.81 115 ARG A N 1
ATOM 821 C CA . ARG A 1 115 ? -2.135 -13.270 10.974 1.00 83.81 115 ARG A CA 1
ATOM 822 C C . ARG A 1 115 ? -1.922 -14.223 9.805 1.00 83.81 115 ARG A C 1
ATOM 824 O O . ARG A 1 115 ? -2.828 -14.985 9.476 1.00 83.81 115 ARG A O 1
ATOM 831 N N . CYS A 1 116 ? -0.767 -14.165 9.153 1.00 78.75 116 CYS A N 1
ATOM 832 C CA . CYS A 1 116 ? -0.467 -14.976 7.987 1.00 78.75 116 CYS A CA 1
ATOM 833 C C . CYS A 1 116 ? 0.606 -16.012 8.324 1.00 78.75 116 CYS A C 1
ATOM 835 O O . CYS A 1 116 ? 1.776 -15.675 8.465 1.00 78.75 116 CYS A O 1
ATOM 837 N N . ALA A 1 117 ? 0.208 -17.284 8.404 1.00 68.50 117 ALA A N 1
ATOM 838 C CA . ALA A 1 117 ? 1.154 -18.394 8.532 1.00 68.50 117 ALA A CA 1
ATOM 839 C C . ALA A 1 117 ? 2.003 -18.590 7.258 1.00 68.50 117 ALA A C 1
ATOM 841 O O . ALA A 1 117 ? 3.086 -19.165 7.313 1.00 68.50 117 ALA A O 1
ATOM 842 N N . SER A 1 118 ? 1.516 -18.097 6.113 1.00 67.69 118 SER A N 1
ATOM 843 C CA . SER A 1 118 ? 2.244 -18.088 4.843 1.00 67.69 118 SER A CA 1
ATOM 844 C C . SER A 1 118 ? 3.108 -16.827 4.702 1.00 67.69 118 SER A C 1
ATOM 846 O O . SER A 1 118 ? 2.735 -15.748 5.158 1.00 67.69 118 SER A O 1
ATOM 848 N N . TYR A 1 119 ? 4.230 -16.916 3.986 1.00 72.38 119 TYR A N 1
ATOM 849 C CA . TYR A 1 119 ? 5.101 -15.764 3.703 1.00 72.38 119 TYR A CA 1
ATOM 850 C C . TYR A 1 119 ? 4.508 -14.766 2.675 1.00 72.38 119 TYR A C 1
ATOM 852 O O . TYR A 1 119 ? 5.167 -13.789 2.306 1.00 72.38 119 TYR A O 1
ATOM 860 N N . HIS A 1 120 ? 3.265 -14.974 2.216 1.00 86.38 120 HIS A N 1
ATOM 861 C CA . HIS A 1 120 ? 2.590 -14.188 1.177 1.00 86.38 120 HIS A CA 1
ATOM 862 C C . HIS A 1 120 ? 1.913 -12.929 1.731 1.00 86.38 120 HIS A C 1
ATOM 864 O O . HIS A 1 120 ? 0.688 -12.791 1.716 1.00 86.38 120 HIS A O 1
ATOM 870 N N . ILE A 1 121 ? 2.729 -11.991 2.208 1.00 91.50 121 ILE A N 1
ATOM 871 C CA . ILE A 1 121 ? 2.268 -10.652 2.584 1.00 91.50 121 ILE A CA 1
ATOM 872 C C . ILE A 1 121 ? 2.638 -9.679 1.476 1.00 91.50 121 ILE A C 1
ATOM 874 O O . ILE A 1 121 ? 3.821 -9.479 1.173 1.00 91.50 121 ILE A O 1
ATOM 878 N N . TRP A 1 122 ? 1.604 -9.068 0.917 1.00 92.62 122 TRP A N 1
ATOM 879 C CA . TRP A 1 122 ? 1.685 -8.085 -0.147 1.00 92.62 122 TRP A CA 1
ATOM 880 C C . TRP A 1 122 ? 1.248 -6.729 0.376 1.00 92.62 122 TRP A C 1
ATOM 882 O O . TRP A 1 122 ? 0.442 -6.647 1.299 1.00 92.62 122 TRP A O 1
ATOM 892 N N . ALA A 1 123 ? 1.752 -5.665 -0.225 1.00 93.94 123 ALA A N 1
ATOM 893 C CA . ALA A 1 123 ? 1.262 -4.318 0.011 1.00 93.94 123 ALA A CA 1
ATOM 894 C C . ALA A 1 123 ? 1.095 -3.610 -1.327 1.00 93.94 123 ALA A C 1
ATOM 896 O O . ALA A 1 123 ? 1.794 -3.938 -2.287 1.00 93.94 123 ALA A O 1
ATOM 897 N N . THR A 1 124 ? 0.169 -2.664 -1.406 1.00 93.50 124 THR A N 1
ATOM 898 C CA . THR A 1 124 ? -0.079 -1.932 -2.651 1.00 93.50 124 THR A CA 1
ATOM 899 C C . THR A 1 124 ? -0.108 -0.437 -2.420 1.00 93.50 124 THR A C 1
ATOM 901 O O . THR A 1 124 ? -0.523 0.020 -1.358 1.00 93.50 124 THR A O 1
ATOM 904 N N . LEU A 1 125 ? 0.332 0.309 -3.426 1.00 92.50 125 LEU A N 1
ATOM 905 C CA . LEU A 1 125 ? 0.304 1.765 -3.446 1.00 92.50 125 LEU A CA 1
ATOM 906 C C . LEU A 1 125 ? -0.073 2.220 -4.861 1.00 92.50 125 LEU A C 1
ATOM 908 O O . LEU A 1 125 ? 0.522 1.710 -5.811 1.00 92.50 125 LEU A O 1
ATOM 912 N N . PRO A 1 126 ? -1.021 3.151 -5.052 1.00 90.31 126 PRO A N 1
ATOM 913 C CA . PRO A 1 126 ? -1.241 3.748 -6.360 1.00 90.31 126 PRO A CA 1
ATOM 914 C C . PRO A 1 126 ? 0.044 4.387 -6.882 1.00 90.31 126 PRO A C 1
ATOM 916 O O . PRO A 1 126 ? 0.751 5.074 -6.150 1.00 90.31 126 PRO A O 1
ATOM 919 N N . LEU A 1 127 ? 0.355 4.165 -8.156 1.00 90.31 127 LEU A N 1
ATOM 920 C CA . LEU A 1 127 ? 1.431 4.871 -8.832 1.00 90.31 127 LEU A CA 1
ATOM 921 C C . LEU A 1 127 ? 0.982 6.319 -9.053 1.00 90.31 127 LEU A C 1
ATOM 923 O O . LEU A 1 127 ? 0.394 6.655 -10.082 1.00 90.31 127 LEU A O 1
ATOM 927 N N . THR A 1 128 ? 1.235 7.166 -8.062 1.00 83.25 128 THR A N 1
ATOM 928 C CA . THR A 1 128 ? 0.987 8.604 -8.128 1.00 83.25 128 THR A CA 1
ATOM 929 C C . THR A 1 128 ? 2.312 9.344 -8.285 1.00 83.25 128 THR A C 1
ATOM 931 O O . THR A 1 128 ? 3.171 9.234 -7.410 1.00 83.25 128 THR A O 1
ATOM 934 N N . PRO A 1 129 ? 2.501 10.114 -9.373 1.00 71.31 129 PRO A N 1
ATOM 935 C CA . PRO A 1 129 ? 3.721 10.874 -9.638 1.00 71.31 129 PRO A CA 1
ATOM 936 C C . PRO A 1 129 ? 3.790 12.159 -8.795 1.00 71.31 129 PRO A C 1
ATOM 938 O O . PRO A 1 129 ? 4.008 13.250 -9.318 1.00 71.31 129 PRO A O 1
ATOM 941 N N . THR A 1 130 ? 3.527 12.050 -7.495 1.00 84.44 130 THR A N 1
ATOM 942 C CA . THR A 1 130 ? 3.547 13.164 -6.545 1.00 84.44 130 THR A CA 1
ATOM 943 C C . THR A 1 130 ? 4.677 12.961 -5.538 1.00 84.44 130 THR A C 1
ATOM 945 O O . THR A 1 130 ? 5.005 11.810 -5.238 1.00 84.44 130 THR A O 1
ATOM 948 N N . PRO A 1 131 ? 5.245 14.042 -4.970 1.00 84.00 131 PRO A N 1
ATOM 949 C CA . PRO A 1 131 ? 6.232 13.930 -3.896 1.00 84.00 131 PRO A CA 1
ATOM 950 C C . PRO A 1 131 ? 5.749 13.041 -2.743 1.00 84.00 131 PRO A C 1
ATOM 952 O O . PRO A 1 131 ? 6.499 12.199 -2.263 1.00 84.00 131 PRO A O 1
ATOM 955 N N . ASP A 1 132 ? 4.470 13.144 -2.375 1.00 86.12 132 ASP A N 1
ATOM 956 C CA . ASP A 1 132 ? 3.873 12.322 -1.316 1.00 86.12 132 ASP A CA 1
ATOM 957 C C . ASP A 1 132 ? 3.808 10.832 -1.693 1.00 86.12 132 ASP A C 1
ATOM 959 O O . ASP A 1 132 ? 4.037 9.961 -0.853 1.00 86.12 132 ASP A O 1
ATOM 963 N N . GLY A 1 133 ? 3.527 10.517 -2.964 1.00 89.19 133 GLY A N 1
ATOM 964 C CA . GLY A 1 133 ? 3.523 9.142 -3.468 1.00 89.19 133 GLY A CA 1
ATOM 965 C C . GLY A 1 133 ? 4.924 8.530 -3.503 1.00 89.19 133 GLY A C 1
ATOM 966 O O . GLY A 1 133 ? 5.110 7.368 -3.134 1.00 89.19 133 GLY A O 1
ATOM 967 N N . GLU A 1 134 ? 5.919 9.321 -3.902 1.00 93.06 134 GLU A N 1
ATOM 968 C CA . GLU A 1 134 ? 7.332 8.936 -3.878 1.00 93.06 134 GLU A CA 1
ATOM 969 C C . GLU A 1 134 ? 7.842 8.722 -2.451 1.00 93.06 134 GLU A C 1
ATOM 971 O O . GLU A 1 134 ? 8.454 7.690 -2.166 1.00 93.06 134 GLU A O 1
ATOM 976 N N . GLU A 1 135 ? 7.529 9.637 -1.536 1.00 91.88 135 GLU A N 1
ATOM 977 C CA . GLU A 1 135 ? 7.882 9.511 -0.123 1.00 91.88 135 GLU A CA 1
ATOM 978 C C . GLU A 1 135 ? 7.240 8.256 0.478 1.00 91.88 135 GLU A C 1
ATOM 980 O O . GLU A 1 135 ? 7.923 7.435 1.089 1.00 91.88 135 GLU A O 1
ATOM 985 N N . LEU A 1 136 ? 5.950 8.014 0.228 1.00 91.75 136 LEU A N 1
ATOM 986 C CA . LEU A 1 136 ? 5.279 6.815 0.725 1.00 91.75 136 LEU A CA 1
ATOM 987 C C . LEU A 1 136 ? 5.870 5.526 0.127 1.00 91.75 136 LEU A C 1
ATOM 989 O O . LEU A 1 136 ? 6.050 4.540 0.847 1.00 91.75 136 LEU A O 1
ATOM 993 N N . CYS A 1 137 ? 6.249 5.529 -1.155 1.00 93.69 137 CYS A N 1
ATOM 994 C CA . CYS A 1 137 ? 6.982 4.419 -1.768 1.00 93.69 137 CYS A CA 1
ATOM 995 C C . CYS A 1 137 ? 8.327 4.174 -1.063 1.00 93.69 137 CYS A C 1
ATOM 997 O O . CYS A 1 137 ? 8.672 3.026 -0.764 1.00 93.69 137 CYS A O 1
ATOM 999 N N . ALA A 1 138 ? 9.079 5.232 -0.754 1.00 92.88 138 ALA A N 1
ATOM 1000 C CA . ALA A 1 138 ? 10.322 5.138 0.006 1.00 92.88 138 ALA A CA 1
ATOM 1001 C C . ALA A 1 138 ? 10.083 4.563 1.413 1.00 92.88 138 ALA A C 1
ATOM 1003 O O . ALA A 1 138 ? 10.825 3.678 1.849 1.00 92.88 138 ALA A O 1
ATOM 1004 N N . GLN A 1 139 ? 9.012 4.977 2.097 1.00 92.75 139 GLN A N 1
ATOM 1005 C CA . GLN A 1 139 ? 8.643 4.448 3.415 1.00 92.75 139 GLN A CA 1
ATOM 1006 C C . GLN A 1 139 ? 8.293 2.954 3.373 1.00 92.75 139 GLN A C 1
ATOM 1008 O O . GLN A 1 139 ? 8.687 2.207 4.275 1.00 92.75 139 GLN A O 1
ATOM 1013 N N . TYR A 1 140 ? 7.620 2.480 2.321 1.00 93.25 140 TYR A N 1
ATOM 1014 C CA . TYR A 1 140 ? 7.370 1.048 2.108 1.00 93.25 140 TYR A CA 1
ATOM 1015 C C . TYR A 1 140 ? 8.684 0.263 1.995 1.00 93.25 140 TYR A C 1
ATOM 1017 O O . TYR A 1 140 ? 8.888 -0.720 2.714 1.00 93.25 140 TYR A O 1
ATOM 1025 N N . LEU A 1 141 ? 9.607 0.730 1.149 1.00 91.44 141 LEU A N 1
ATOM 1026 C CA . LEU A 1 141 ? 10.924 0.109 0.965 1.00 91.44 141 LEU A CA 1
ATOM 1027 C C . LEU A 1 141 ? 11.747 0.120 2.265 1.00 91.44 141 LEU A C 1
ATOM 1029 O O . LEU A 1 141 ? 12.322 -0.898 2.652 1.00 91.44 141 LEU A O 1
ATOM 1033 N N . ALA A 1 142 ? 11.751 1.244 2.986 1.00 89.75 142 ALA A N 1
ATOM 1034 C CA . ALA A 1 142 ? 12.440 1.413 4.269 1.00 89.75 142 ALA A CA 1
ATOM 1035 C C . ALA A 1 142 ? 11.816 0.607 5.425 1.00 89.75 142 ALA A C 1
ATOM 1037 O O . ALA A 1 142 ? 12.448 0.431 6.475 1.00 89.75 142 ALA A O 1
ATOM 1038 N N . SER A 1 143 ? 10.581 0.131 5.249 1.00 87.38 143 SER A N 1
ATOM 1039 C CA . SER A 1 143 ? 9.882 -0.774 6.172 1.00 87.38 143 SER A CA 1
ATOM 1040 C C . SER A 1 143 ? 10.189 -2.252 5.891 1.00 87.38 143 SER A C 1
ATOM 1042 O O . SER A 1 143 ? 9.654 -3.134 6.560 1.00 87.38 143 SER A O 1
ATOM 1044 N N . GLY A 1 144 ? 11.072 -2.533 4.924 1.00 84.81 144 GLY A N 1
ATOM 1045 C CA . GLY A 1 144 ? 11.514 -3.884 4.574 1.00 84.81 144 GLY A CA 1
ATOM 1046 C C . GLY A 1 144 ? 10.664 -4.559 3.500 1.00 84.81 144 GLY A C 1
ATOM 1047 O O . GLY A 1 144 ? 10.795 -5.764 3.292 1.00 84.81 144 GLY A O 1
ATOM 1048 N N . LEU A 1 145 ? 9.798 -3.810 2.813 1.00 90.06 145 LEU A N 1
ATOM 1049 C CA . LEU A 1 145 ? 9.083 -4.314 1.650 1.00 90.06 145 LEU A CA 1
ATOM 1050 C C . LEU A 1 145 ? 9.958 -4.213 0.393 1.00 90.06 145 LEU A C 1
ATOM 1052 O O . LEU A 1 145 ? 10.782 -3.315 0.239 1.00 90.06 145 LEU A O 1
ATOM 1056 N N . THR A 1 146 ? 9.754 -5.137 -0.536 1.00 90.88 146 THR A N 1
ATOM 1057 C CA . THR A 1 146 ? 10.383 -5.141 -1.862 1.00 90.88 146 THR A CA 1
ATOM 1058 C C . THR A 1 146 ? 9.354 -4.747 -2.904 1.00 90.88 146 THR A C 1
ATOM 1060 O O . THR A 1 146 ? 8.315 -5.396 -2.960 1.00 90.88 146 THR A O 1
ATOM 1063 N N . LEU A 1 147 ? 9.634 -3.768 -3.765 1.00 93.31 147 LEU A N 1
ATOM 1064 C CA . LEU A 1 147 ? 8.791 -3.493 -4.933 1.00 93.31 147 LEU A CA 1
ATOM 1065 C C . LEU A 1 147 ? 8.985 -4.604 -5.974 1.00 93.31 147 LEU A C 1
ATOM 1067 O O . LEU A 1 147 ? 10.115 -4.866 -6.392 1.00 93.31 147 LEU A O 1
ATOM 1071 N N . ARG A 1 148 ? 7.892 -5.256 -6.382 1.00 90.56 148 ARG A N 1
ATOM 1072 C CA . ARG A 1 148 ? 7.897 -6.467 -7.224 1.00 90.56 148 ARG A CA 1
ATOM 1073 C C . ARG A 1 148 ? 7.209 -6.314 -8.564 1.00 90.56 148 ARG A C 1
ATOM 1075 O O . ARG A 1 148 ? 7.552 -7.052 -9.477 1.00 90.56 148 ARG A O 1
ATOM 1082 N N . ALA A 1 149 ? 6.241 -5.417 -8.680 1.00 92.56 149 ALA A N 1
ATOM 1083 C CA . ALA A 1 149 ? 5.526 -5.221 -9.930 1.00 92.56 149 ALA A CA 1
ATOM 1084 C C . ALA A 1 149 ? 4.818 -3.873 -9.971 1.00 92.56 149 ALA A C 1
ATOM 1086 O O . ALA A 1 149 ? 4.619 -3.220 -8.944 1.00 92.56 149 ALA A O 1
ATOM 1087 N N . VAL A 1 150 ? 4.391 -3.520 -11.179 1.00 93.81 150 VAL A N 1
ATOM 1088 C CA . VAL A 1 150 ? 3.348 -2.531 -11.415 1.00 93.81 150 VAL A CA 1
ATOM 1089 C C . VAL A 1 150 ? 2.189 -3.259 -12.082 1.00 93.81 150 VAL A C 1
ATOM 1091 O O . VAL A 1 150 ? 2.383 -3.873 -13.130 1.00 93.81 150 VAL A O 1
ATOM 1094 N N . VAL A 1 151 ? 1.005 -3.229 -11.475 1.00 91.62 151 VAL A N 1
ATOM 1095 C CA . VAL A 1 151 ? -0.190 -3.908 -11.994 1.00 91.62 151 VAL A CA 1
ATOM 1096 C C . VAL A 1 151 ? -1.284 -2.896 -12.312 1.00 91.62 151 VAL A C 1
ATOM 1098 O O . VAL A 1 151 ? -1.470 -1.948 -11.550 1.00 91.62 151 VAL A O 1
ATOM 1101 N N . PRO A 1 152 ? -2.033 -3.063 -13.409 1.00 90.25 152 PRO A N 1
ATOM 1102 C CA . PRO A 1 152 ? -3.217 -2.254 -13.640 1.00 90.25 152 PRO A CA 1
ATOM 1103 C C . PRO A 1 152 ? -4.347 -2.695 -12.699 1.00 90.25 152 PRO A C 1
ATOM 1105 O O . PRO A 1 152 ? -4.675 -3.879 -12.618 1.00 90.25 152 PRO A O 1
ATOM 1108 N N . LEU A 1 153 ? -4.973 -1.737 -12.022 1.00 87.56 153 LEU A N 1
ATOM 1109 C CA . LEU A 1 153 ? -6.282 -1.902 -11.400 1.00 87.56 153 LEU A CA 1
ATOM 1110 C C . LEU A 1 153 ? -7.159 -0.746 -11.877 1.00 87.56 153 LEU A C 1
ATOM 1112 O O . LEU A 1 153 ? -6.919 0.417 -11.560 1.00 87.56 153 LEU A O 1
ATOM 1116 N N . ASP A 1 154 ? -8.185 -1.083 -12.650 1.00 83.44 154 ASP A N 1
ATOM 1117 C CA . ASP A 1 154 ? -9.104 -0.123 -13.261 1.00 83.44 154 ASP A CA 1
ATOM 1118 C C . ASP A 1 154 ? -8.379 0.872 -14.178 1.00 83.44 154 ASP A C 1
ATOM 1120 O O . ASP A 1 154 ? -7.735 0.476 -15.145 1.00 83.44 154 ASP A O 1
ATOM 1124 N N . SER A 1 155 ? -8.500 2.169 -13.890 1.00 82.88 155 SER A N 1
ATOM 1125 C CA . SER A 1 155 ? -7.833 3.259 -14.608 1.00 82.88 155 SER A CA 1
ATOM 1126 C C . SER A 1 155 ? -6.542 3.720 -13.924 1.00 82.88 155 SER A C 1
ATOM 1128 O O . SER A 1 155 ? -6.016 4.774 -14.271 1.00 82.88 155 SER A O 1
ATOM 1130 N N . GLN A 1 156 ? -6.039 2.968 -12.940 1.00 86.88 156 GLN A N 1
ATOM 1131 C CA . GLN A 1 156 ? -4.827 3.296 -12.194 1.00 86.88 156 GLN A CA 1
ATOM 1132 C C . GLN A 1 156 ? -3.802 2.164 -12.280 1.00 86.88 156 GLN A C 1
ATOM 1134 O O . GLN A 1 156 ? -4.131 0.989 -12.440 1.00 86.88 156 GLN A O 1
ATOM 1139 N N . GLN A 1 157 ? -2.528 2.527 -12.167 1.00 90.94 157 GLN A N 1
ATOM 1140 C CA . GLN A 1 157 ? -1.457 1.566 -11.942 1.00 90.94 157 GLN A CA 1
ATOM 1141 C C . GLN A 1 157 ? -1.188 1.470 -10.444 1.00 90.94 157 GLN A C 1
ATOM 1143 O O . GLN A 1 157 ? -1.185 2.483 -9.749 1.00 90.94 157 GLN A O 1
ATOM 1148 N N . LEU A 1 158 ? -0.958 0.260 -9.948 1.00 92.69 158 LEU A N 1
ATOM 1149 C CA . LEU A 1 158 ? -0.588 -0.011 -8.569 1.00 92.69 158 LEU A CA 1
ATOM 1150 C C . LEU A 1 158 ? 0.830 -0.561 -8.521 1.00 92.69 158 LEU A C 1
ATOM 1152 O O . LEU A 1 158 ? 1.151 -1.547 -9.183 1.00 92.69 158 LEU A O 1
ATOM 1156 N N . LEU A 1 159 ? 1.658 0.040 -7.682 1.00 94.62 159 LEU A N 1
ATOM 1157 C CA . LEU A 1 159 ? 2.896 -0.549 -7.205 1.00 94.62 159 LEU A CA 1
ATOM 1158 C C . LEU A 1 159 ? 2.555 -1.706 -6.261 1.00 94.62 159 LEU A C 1
ATOM 1160 O O . LEU A 1 159 ? 1.767 -1.538 -5.329 1.00 94.62 159 LEU A O 1
ATOM 1164 N N . VAL A 1 160 ? 3.153 -2.874 -6.490 1.00 94.44 160 VAL A N 1
ATOM 1165 C CA . VAL A 1 160 ? 2.954 -4.077 -5.670 1.00 94.44 160 VAL A CA 1
ATOM 1166 C C . VAL A 1 160 ? 4.244 -4.419 -4.951 1.00 94.44 160 VAL A C 1
ATOM 1168 O O . VAL A 1 160 ? 5.281 -4.637 -5.581 1.00 94.44 160 VAL A O 1
ATOM 1171 N N . PHE A 1 161 ? 4.164 -4.518 -3.630 1.00 93.94 161 PHE A N 1
ATOM 1172 C CA . PHE A 1 161 ? 5.285 -4.819 -2.758 1.00 93.94 161 PHE A CA 1
ATOM 1173 C C . PHE A 1 161 ? 5.114 -6.154 -2.034 1.00 93.94 161 PHE A C 1
ATOM 1175 O O . PHE A 1 161 ? 3.993 -6.603 -1.815 1.00 93.94 161 PHE A O 1
ATOM 1182 N N . ALA A 1 162 ? 6.224 -6.759 -1.608 1.00 90.62 162 ALA A N 1
ATOM 1183 C CA . ALA A 1 162 ? 6.259 -8.029 -0.885 1.00 90.62 162 ALA A CA 1
ATOM 1184 C C . ALA A 1 162 ? 7.176 -7.970 0.345 1.00 90.62 162 ALA A C 1
ATOM 1186 O O . ALA A 1 162 ? 8.283 -7.440 0.264 1.00 90.62 162 ALA A O 1
ATOM 1187 N N . ALA A 1 163 ? 6.754 -8.566 1.465 1.00 86.81 163 ALA A N 1
ATOM 1188 C CA . ALA A 1 163 ? 7.500 -8.523 2.731 1.00 86.81 163 ALA A CA 1
ATOM 1189 C C . ALA A 1 163 ? 8.614 -9.571 2.897 1.00 86.81 163 ALA A C 1
ATOM 1191 O O . ALA A 1 163 ? 9.438 -9.440 3.799 1.00 86.81 163 ALA A O 1
ATOM 1192 N N . HIS A 1 164 ? 8.635 -10.618 2.068 1.00 71.81 164 HIS A N 1
ATOM 1193 C CA . HIS A 1 164 ? 9.588 -11.731 2.185 1.00 71.81 164 HIS A CA 1
ATOM 1194 C C . HIS A 1 164 ? 10.100 -12.141 0.811 1.00 71.81 164 HIS A C 1
ATOM 1196 O O . HIS A 1 164 ? 9.864 -13.251 0.341 1.00 71.81 164 HIS A O 1
ATOM 1202 N N . THR A 1 165 ? 10.780 -11.215 0.141 1.00 62.34 165 THR A N 1
ATOM 1203 C CA . THR A 1 165 ? 11.500 -11.552 -1.081 1.00 62.34 165 THR A CA 1
ATOM 1204 C C . THR A 1 165 ? 12.997 -11.569 -0.783 1.00 62.34 165 THR A C 1
ATOM 1206 O O . THR A 1 165 ? 13.547 -10.504 -0.502 1.00 62.34 165 THR A O 1
ATOM 1209 N N . PRO A 1 166 ? 13.678 -12.727 -0.833 1.00 57.78 166 PRO A N 1
ATOM 1210 C CA . PRO A 1 166 ? 15.128 -12.731 -0.906 1.00 57.78 166 PRO A CA 1
ATOM 1211 C C . PRO A 1 166 ? 15.497 -12.124 -2.257 1.00 57.78 166 PRO A C 1
ATOM 1213 O O . PRO A 1 166 ? 15.296 -12.732 -3.304 1.00 57.78 166 PRO A O 1
ATOM 1216 N N . VAL A 1 167 ? 15.957 -10.882 -2.247 1.00 57.94 167 VAL A N 1
ATOM 1217 C CA . VAL A 1 167 ? 16.529 -10.277 -3.445 1.00 57.94 167 VAL A CA 1
ATOM 1218 C C . VAL A 1 167 ? 18.019 -10.519 -3.366 1.00 57.94 167 VAL A C 1
ATOM 1220 O O . VAL A 1 167 ? 18.644 -10.231 -2.341 1.00 57.94 167 VAL A O 1
ATOM 1223 N N . GLY A 1 168 ? 18.557 -11.135 -4.416 1.00 54.53 168 GLY A N 1
ATOM 1224 C CA . GLY A 1 168 ? 19.953 -11.539 -4.465 1.00 54.53 168 GLY A CA 1
ATOM 1225 C C . GLY A 1 168 ? 20.883 -10.368 -4.159 1.00 54.53 168 GLY A C 1
ATOM 1226 O O . GLY A 1 168 ? 20.579 -9.202 -4.434 1.00 54.53 168 GLY A O 1
ATOM 1227 N N . ARG A 1 169 ? 22.075 -10.674 -3.637 1.00 56.12 169 ARG A N 1
ATOM 1228 C CA . ARG A 1 169 ? 23.167 -9.686 -3.532 1.00 56.12 169 ARG A CA 1
ATOM 1229 C C . ARG A 1 169 ? 23.758 -9.328 -4.909 1.00 56.12 169 ARG A C 1
ATOM 1231 O O . ARG A 1 169 ? 24.822 -8.717 -4.965 1.00 56.12 169 ARG A O 1
ATOM 1238 N N . GLY A 1 170 ? 23.093 -9.720 -5.997 1.00 59.69 170 GLY A N 1
ATOM 1239 C CA . GLY A 1 170 ? 23.481 -9.451 -7.372 1.00 59.69 170 GLY A CA 1
ATOM 1240 C C . GLY A 1 170 ? 23.578 -7.961 -7.709 1.00 59.69 170 GLY A C 1
ATOM 1241 O O . GLY A 1 170 ? 23.146 -7.078 -6.961 1.00 59.69 170 GLY A O 1
ATOM 1242 N N . SER A 1 171 ? 24.172 -7.680 -8.870 1.00 65.50 171 SER A N 1
ATOM 1243 C CA . SER A 1 171 ? 24.409 -6.322 -9.353 1.00 65.50 171 SER A CA 1
ATOM 1244 C C . SER A 1 171 ? 23.106 -5.581 -9.673 1.00 65.50 171 SER A C 1
ATOM 1246 O O . SER A 1 171 ? 22.139 -6.149 -10.191 1.00 65.50 171 SER A O 1
ATOM 1248 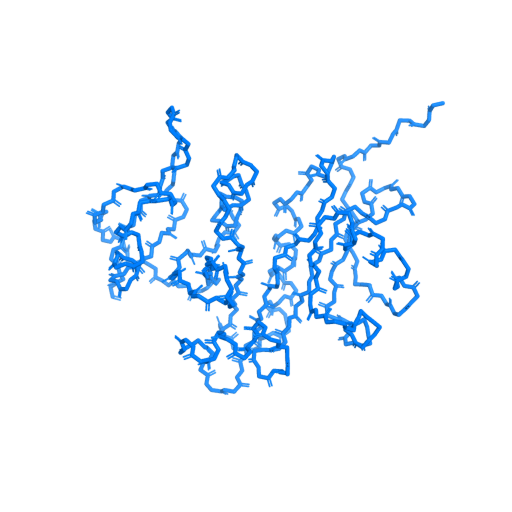N N . THR A 1 172 ? 23.090 -4.277 -9.381 1.00 70.25 172 THR A N 1
ATOM 1249 C CA . THR A 1 172 ? 22.019 -3.371 -9.810 1.00 70.25 172 THR A CA 1
ATOM 1250 C C . THR A 1 172 ? 21.864 -3.454 -11.325 1.00 70.25 172 THR A C 1
ATOM 1252 O O . THR A 1 172 ? 22.809 -3.197 -12.068 1.00 70.25 172 THR A O 1
ATOM 1255 N N . VAL A 1 173 ? 20.661 -3.803 -11.780 1.00 74.19 173 VAL A N 1
ATOM 1256 C CA . VAL A 1 173 ? 20.320 -3.886 -13.205 1.00 74.19 173 VAL A CA 1
ATOM 1257 C C . VAL A 1 173 ? 20.234 -2.489 -13.786 1.00 74.19 173 VAL A C 1
ATOM 1259 O O . VAL A 1 173 ? 20.792 -2.217 -14.847 1.00 74.19 173 VAL A O 1
ATOM 1262 N N . ARG A 1 174 ? 19.495 -1.609 -13.104 1.00 86.75 174 ARG A N 1
ATOM 1263 C CA . ARG A 1 174 ? 19.260 -0.237 -13.545 1.00 86.75 174 ARG A CA 1
ATOM 1264 C C . ARG A 1 174 ? 18.763 0.622 -12.388 1.00 86.75 174 ARG A C 1
ATOM 1266 O O . ARG A 1 174 ? 18.057 0.126 -11.510 1.00 86.75 174 ARG A O 1
ATOM 1273 N N . ARG A 1 175 ? 19.106 1.910 -12.426 1.00 90.12 175 ARG A N 1
ATOM 1274 C CA . ARG A 1 175 ? 18.474 2.944 -11.600 1.00 90.12 175 ARG A CA 1
ATOM 1275 C C . ARG A 1 175 ? 17.398 3.648 -12.419 1.00 90.12 175 ARG A C 1
ATOM 1277 O O . ARG A 1 175 ? 17.678 4.023 -13.558 1.00 90.12 175 ARG A O 1
ATOM 1284 N N . VAL A 1 176 ? 16.191 3.767 -11.879 1.00 93.00 176 VAL A N 1
ATOM 1285 C CA . VAL A 1 176 ? 15.025 4.332 -12.580 1.00 93.00 176 VAL A CA 1
ATOM 1286 C C . VAL A 1 176 ? 14.124 5.111 -11.628 1.00 93.00 176 VAL A C 1
ATOM 1288 O O . VAL A 1 176 ? 14.074 4.807 -10.439 1.00 93.00 176 VAL A O 1
ATOM 1291 N N . HIS A 1 177 ? 13.390 6.083 -12.161 1.00 93.19 177 HIS A N 1
ATOM 1292 C CA . HIS A 1 177 ? 12.315 6.768 -11.441 1.00 93.19 177 HIS A CA 1
ATOM 1293 C C . HIS A 1 177 ? 11.022 5.948 -11.467 1.00 93.19 177 HIS A C 1
ATOM 1295 O O . HIS A 1 177 ? 10.850 5.088 -12.336 1.00 93.19 177 HIS A O 1
ATOM 1301 N N . LEU A 1 178 ? 10.081 6.248 -10.564 1.00 91.38 178 LEU A N 1
ATOM 1302 C CA . LEU A 1 178 ? 8.767 5.584 -10.533 1.00 91.38 178 LEU A CA 1
ATOM 1303 C C . LEU A 1 178 ? 7.992 5.717 -11.849 1.00 91.38 178 LEU A C 1
ATOM 1305 O O . LEU A 1 178 ? 7.257 4.812 -12.232 1.00 91.38 178 LEU A O 1
ATOM 1309 N N . GLN A 1 179 ? 8.180 6.835 -12.548 1.00 88.44 179 GLN A N 1
ATOM 1310 C CA . GLN A 1 179 ? 7.500 7.136 -13.806 1.00 88.44 179 GLN A CA 1
ATOM 1311 C C . GLN A 1 179 ? 8.232 6.599 -15.042 1.00 88.44 179 GLN A C 1
ATOM 1313 O O . GLN A 1 179 ? 7.750 6.799 -16.155 1.00 88.44 179 GLN A O 1
ATOM 1318 N N . ASP A 1 180 ? 9.394 5.949 -14.889 1.00 91.94 180 ASP A N 1
ATOM 1319 C CA . ASP A 1 180 ? 10.117 5.403 -16.040 1.00 91.94 180 ASP A CA 1
ATOM 1320 C C . ASP A 1 180 ? 9.235 4.341 -16.731 1.00 91.94 180 ASP A C 1
ATOM 1322 O O . ASP A 1 180 ? 8.887 3.335 -16.105 1.00 91.94 180 ASP A O 1
ATOM 1326 N N . PRO A 1 181 ? 8.894 4.499 -18.026 1.00 91.50 181 PRO A N 1
ATOM 1327 C CA . PRO A 1 181 ? 8.053 3.542 -18.748 1.00 91.50 181 PRO A CA 1
ATOM 1328 C C . PRO A 1 181 ? 8.627 2.119 -18.799 1.00 91.50 181 PRO A C 1
ATOM 1330 O O . PRO A 1 181 ? 7.904 1.159 -19.071 1.00 91.50 181 PRO A O 1
ATOM 1333 N N . ALA A 1 182 ? 9.931 1.957 -18.564 1.00 91.75 182 ALA A N 1
ATOM 1334 C CA . ALA A 1 182 ? 10.587 0.661 -18.493 1.00 91.75 182 ALA A CA 1
ATOM 1335 C C . ALA A 1 182 ? 10.440 -0.025 -17.125 1.00 91.75 182 ALA A C 1
ATOM 1337 O O . ALA A 1 182 ? 10.745 -1.217 -17.039 1.00 91.75 182 ALA A O 1
ATOM 1338 N N . LEU A 1 183 ? 9.992 0.675 -16.074 1.00 91.81 183 LEU A N 1
ATOM 1339 C CA . LEU A 1 183 ? 9.900 0.137 -14.713 1.00 91.81 183 LEU A CA 1
ATOM 1340 C C . LEU A 1 183 ? 9.128 -1.194 -14.643 1.00 91.81 183 LEU A C 1
ATOM 1342 O O . LEU A 1 183 ? 9.692 -2.141 -14.089 1.00 91.81 183 LEU A O 1
ATOM 1346 N N . PRO A 1 184 ? 7.929 -1.353 -15.246 1.00 91.69 184 PRO A N 1
ATOM 1347 C CA . PRO A 1 184 ? 7.209 -2.629 -15.196 1.00 91.69 184 PRO A CA 1
ATOM 1348 C C . PRO A 1 184 ? 8.037 -3.796 -15.757 1.00 91.69 184 PRO A C 1
ATOM 1350 O O . PRO A 1 184 ? 8.188 -4.825 -15.103 1.00 91.69 184 PRO A O 1
ATOM 1353 N N . ARG A 1 185 ? 8.685 -3.596 -16.914 1.00 90.25 185 ARG A N 1
ATOM 1354 C CA . ARG A 1 185 ? 9.535 -4.613 -17.567 1.00 90.25 185 ARG A CA 1
ATOM 1355 C C . ARG A 1 185 ? 10.811 -4.928 -16.787 1.00 90.25 185 ARG A C 1
ATOM 1357 O O . ARG A 1 185 ? 11.364 -6.018 -16.908 1.00 90.25 185 ARG A O 1
ATOM 1364 N N . LEU A 1 186 ? 11.332 -3.965 -16.028 1.00 89.62 186 LEU A N 1
ATOM 1365 C CA . LEU A 1 186 ? 12.487 -4.187 -15.157 1.00 89.62 186 LEU A CA 1
ATOM 1366 C C . LEU A 1 186 ? 12.099 -5.035 -13.942 1.00 89.62 186 LEU A C 1
ATOM 1368 O O . LEU A 1 186 ? 12.865 -5.918 -13.554 1.00 89.62 186 LEU A O 1
ATOM 1372 N N . LEU A 1 187 ? 10.911 -4.801 -13.382 1.00 89.75 187 LEU A N 1
ATOM 1373 C CA . LEU A 1 187 ? 10.385 -5.542 -12.236 1.00 89.75 187 LEU A CA 1
ATOM 1374 C C . LEU A 1 187 ? 9.984 -6.985 -12.586 1.00 89.75 187 LEU A C 1
ATOM 1376 O O . LEU A 1 187 ? 10.138 -7.864 -11.748 1.00 89.75 187 LEU A O 1
ATOM 1380 N N . GLU A 1 188 ? 9.613 -7.284 -13.835 1.00 86.69 188 GLU A N 1
ATOM 1381 C CA . GLU A 1 188 ? 9.465 -8.679 -14.306 1.00 86.69 188 GLU A CA 1
ATOM 1382 C C . GLU A 1 188 ? 10.743 -9.517 -14.113 1.00 86.69 188 GLU A C 1
ATOM 1384 O O . GLU A 1 188 ? 10.687 -10.737 -13.974 1.00 86.69 188 GLU A O 1
ATOM 1389 N N . ARG A 1 189 ? 11.914 -8.869 -14.111 1.00 79.06 189 ARG A N 1
ATOM 1390 C CA . ARG A 1 189 ? 13.236 -9.513 -14.034 1.00 79.06 189 ARG A CA 1
ATOM 1391 C C . ARG A 1 189 ? 13.883 -9.383 -12.655 1.00 79.06 189 ARG A C 1
ATOM 1393 O O . ARG A 1 189 ? 15.043 -9.768 -12.487 1.00 79.06 189 ARG A O 1
ATOM 1400 N N . GLY A 1 190 ? 13.197 -8.769 -11.694 1.00 81.88 190 GLY A N 1
ATOM 1401 C CA . GLY A 1 190 ? 13.857 -8.220 -10.522 1.00 81.88 190 GLY A CA 1
ATOM 1402 C C . GLY A 1 190 ? 12.932 -7.681 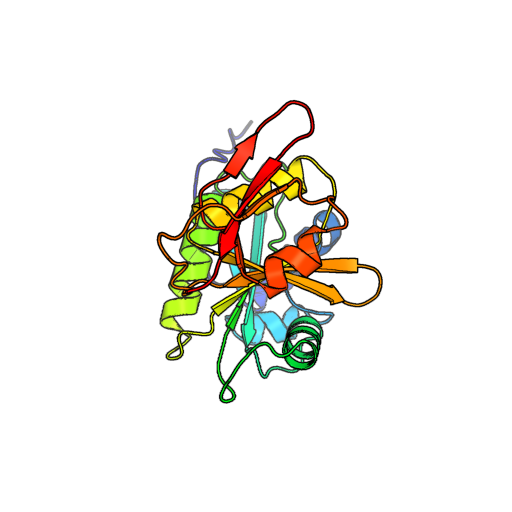-9.437 1.00 81.88 190 GLY A C 1
ATOM 1403 O O . GLY A 1 190 ? 11.749 -7.996 -9.357 1.00 81.88 190 GLY A O 1
ATOM 1404 N N . GLY A 1 191 ? 13.506 -6.846 -8.581 1.00 84.44 191 GLY A N 1
ATOM 1405 C CA . GLY A 1 191 ? 12.783 -6.062 -7.589 1.00 84.44 191 GLY A CA 1
ATOM 1406 C C . GLY A 1 191 ? 13.624 -4.887 -7.105 1.00 84.44 191 GLY A C 1
ATOM 1407 O O . GLY A 1 191 ? 14.853 -4.915 -7.204 1.00 84.44 191 GLY A O 1
ATOM 1408 N N . ALA A 1 192 ? 12.974 -3.842 -6.597 1.00 83.50 192 ALA A N 1
ATOM 1409 C CA . ALA A 1 192 ? 13.666 -2.763 -5.893 1.00 83.50 192 ALA A CA 1
ATOM 1410 C C . ALA A 1 192 ? 13.563 -2.997 -4.382 1.00 83.50 192 ALA A C 1
ATOM 1412 O O . ALA A 1 192 ? 12.473 -3.223 -3.854 1.00 83.50 192 ALA A O 1
ATOM 1413 N N . VAL A 1 193 ? 14.703 -2.958 -3.694 1.00 77.62 193 VAL A N 1
ATOM 1414 C CA . VAL A 1 193 ? 14.815 -3.252 -2.257 1.00 77.62 193 VAL A CA 1
ATOM 1415 C C . VAL A 1 193 ? 15.690 -2.219 -1.612 1.00 77.62 193 VAL A C 1
ATOM 1417 O O . VAL A 1 193 ? 16.851 -2.175 -1.998 1.00 77.62 193 VAL A O 1
ATOM 1420 N N . ALA A 1 194 ? 15.153 -1.484 -0.630 1.00 72.50 194 ALA A N 1
ATOM 1421 C CA . ALA A 1 194 ? 15.830 -0.653 0.387 1.00 72.50 194 ALA A CA 1
ATOM 1422 C C . ALA A 1 194 ? 16.993 0.279 -0.051 1.00 72.50 194 ALA A C 1
ATOM 1424 O O . ALA A 1 194 ? 17.502 1.041 0.761 1.00 72.50 194 ALA A O 1
ATOM 1425 N N . ASP A 1 195 ? 17.400 0.244 -1.312 1.00 77.31 195 ASP A N 1
ATOM 1426 C CA . ASP A 1 195 ? 18.499 0.935 -1.961 1.00 77.31 195 ASP A CA 1
ATOM 1427 C C . ASP A 1 195 ? 17.853 1.837 -3.006 1.00 77.31 195 ASP A C 1
ATOM 1429 O O . ASP A 1 195 ? 17.631 1.484 -4.169 1.00 77.31 195 ASP A O 1
ATOM 1433 N N . PHE A 1 196 ? 17.440 2.990 -2.509 1.00 88.56 196 PHE A N 1
ATOM 1434 C CA . PHE A 1 196 ? 16.863 4.073 -3.271 1.00 88.56 196 PHE A CA 1
ATOM 1435 C C . PHE A 1 196 ? 17.593 5.360 -2.891 1.00 88.56 196 PHE A C 1
ATOM 1437 O O . PHE A 1 196 ? 18.240 5.453 -1.847 1.00 88.56 196 PHE A O 1
ATOM 1444 N N . GLY A 1 197 ? 17.534 6.346 -3.771 1.00 91.38 197 GLY A N 1
ATOM 1445 C CA . GLY A 1 197 ? 18.091 7.669 -3.534 1.00 91.38 197 GLY A CA 1
ATOM 1446 C C . GLY A 1 197 ? 17.130 8.742 -4.001 1.00 91.38 197 GLY A C 1
ATOM 1447 O O . GLY A 1 197 ? 16.078 8.442 -4.559 1.00 91.38 197 GLY A O 1
ATOM 1448 N N . TRP A 1 198 ? 17.531 9.987 -3.796 1.00 93.88 198 TRP A N 1
ATOM 1449 C CA . TRP A 1 198 ? 16.798 11.156 -4.252 1.00 93.88 198 TRP A CA 1
ATOM 1450 C C . TRP A 1 198 ? 17.703 11.995 -5.138 1.00 93.88 198 TRP A C 1
ATOM 1452 O O . TRP A 1 198 ? 18.871 12.219 -4.806 1.00 93.88 198 TRP A O 1
ATOM 1462 N N . ASP A 1 199 ? 17.166 12.458 -6.257 1.00 92.75 199 ASP A N 1
ATOM 1463 C CA . ASP A 1 199 ? 17.799 13.474 -7.085 1.00 92.75 199 ASP A CA 1
ATOM 1464 C C . ASP A 1 199 ? 16.818 14.621 -7.378 1.00 92.75 199 ASP A C 1
ATOM 1466 O O . ASP A 1 199 ? 15.783 14.764 -6.730 1.00 92.75 199 ASP A O 1
ATOM 1470 N N . LYS A 1 200 ? 17.158 15.486 -8.338 1.00 90.12 200 LYS A N 1
ATOM 1471 C CA . LYS A 1 200 ? 16.335 16.654 -8.687 1.00 90.12 200 LYS A CA 1
ATOM 1472 C C . LYS A 1 200 ? 14.985 16.297 -9.323 1.00 90.12 200 LYS A C 1
ATOM 1474 O O . LYS A 1 200 ? 14.126 17.168 -9.390 1.00 90.12 200 LYS A O 1
ATOM 1479 N N . GLN A 1 201 ? 14.833 15.083 -9.845 1.00 88.62 201 GLN A N 1
ATOM 1480 C CA . GLN A 1 201 ? 13.617 14.582 -10.486 1.00 88.62 201 GLN A CA 1
ATOM 1481 C C . GLN A 1 201 ? 12.749 13.758 -9.527 1.00 88.62 201 GLN A C 1
ATOM 1483 O O . GLN A 1 201 ? 11.600 13.496 -9.865 1.00 88.62 201 GLN A O 1
ATOM 1488 N N . GLY A 1 202 ? 13.273 13.392 -8.353 1.00 91.62 202 GLY A N 1
ATOM 1489 C CA . GLY A 1 202 ? 12.525 12.702 -7.305 1.00 91.62 202 GLY A CA 1
ATOM 1490 C C . GLY A 1 202 ? 13.178 11.396 -6.870 1.00 91.62 202 GLY A C 1
ATOM 1491 O O . GLY A 1 202 ? 14.409 11.258 -6.869 1.00 91.62 202 GLY A O 1
ATOM 1492 N N . LEU A 1 203 ? 12.344 10.435 -6.480 1.00 94.06 203 LEU A N 1
ATOM 1493 C CA . LEU A 1 203 ? 12.780 9.117 -6.025 1.00 94.06 203 LEU A CA 1
ATOM 1494 C C . LEU A 1 203 ? 13.440 8.319 -7.158 1.00 94.06 203 LEU A C 1
ATOM 1496 O O . LEU A 1 203 ? 12.873 8.123 -8.236 1.00 94.06 203 LEU A O 1
ATOM 1500 N N . VAL A 1 204 ? 14.625 7.780 -6.875 1.00 94.06 204 VAL A N 1
ATOM 1501 C CA . VAL A 1 204 ? 15.387 6.896 -7.763 1.00 94.06 204 VAL A CA 1
ATOM 1502 C C . VAL A 1 204 ? 15.493 5.516 -7.131 1.00 94.06 204 VAL A C 1
ATOM 1504 O O . VAL A 1 204 ? 16.131 5.340 -6.093 1.00 94.06 204 VAL A O 1
ATOM 1507 N N . LEU A 1 205 ? 14.938 4.511 -7.799 1.00 92.12 205 LEU A N 1
ATOM 1508 C CA . LEU A 1 205 ? 14.978 3.115 -7.381 1.00 92.12 205 LEU A CA 1
ATOM 1509 C C . LEU A 1 205 ? 16.152 2.376 -8.015 1.00 92.12 205 LEU A C 1
ATOM 1511 O O . LEU A 1 205 ? 16.335 2.435 -9.232 1.00 92.12 205 LEU A O 1
ATOM 1515 N N . SER A 1 206 ? 16.893 1.600 -7.225 1.00 89.81 206 SER A N 1
ATOM 1516 C CA . SER A 1 206 ? 17.825 0.599 -7.751 1.00 89.81 206 SER A CA 1
ATOM 1517 C C . SER A 1 206 ? 17.097 -0.737 -7.930 1.00 89.81 206 SER A C 1
ATOM 1519 O O . SER A 1 206 ? 16.797 -1.425 -6.954 1.00 89.81 206 SER A O 1
ATOM 1521 N N . VAL A 1 207 ? 16.823 -1.131 -9.178 1.00 88.44 207 VAL A N 1
ATOM 1522 C CA . VAL A 1 207 ? 16.232 -2.444 -9.483 1.00 88.44 207 VAL A CA 1
ATOM 1523 C C . VAL A 1 207 ? 17.341 -3.486 -9.569 1.00 88.44 207 VAL A C 1
ATOM 1525 O O . VAL A 1 207 ? 18.303 -3.328 -10.327 1.00 88.44 207 VAL A O 1
ATOM 1528 N N . ARG A 1 208 ? 17.203 -4.566 -8.805 1.00 85.56 208 ARG A N 1
ATOM 1529 C CA . ARG A 1 208 ? 18.154 -5.682 -8.736 1.00 85.56 208 ARG A CA 1
ATOM 1530 C C . ARG A 1 208 ? 17.531 -6.940 -9.319 1.00 85.56 208 ARG A C 1
ATOM 1532 O O . ARG A 1 208 ? 16.313 -7.100 -9.269 1.00 85.56 208 ARG A O 1
ATOM 1539 N N . ARG A 1 209 ? 18.354 -7.832 -9.879 1.00 79.19 209 ARG A N 1
ATOM 1540 C CA . ARG A 1 209 ? 17.859 -9.143 -10.321 1.00 79.19 209 ARG A CA 1
ATOM 1541 C C . ARG A 1 209 ? 17.435 -9.972 -9.117 1.00 79.19 209 ARG A C 1
ATOM 1543 O O . ARG A 1 209 ? 18.062 -9.920 -8.063 1.00 79.19 209 ARG A O 1
ATOM 1550 N N . MET A 1 210 ? 16.378 -10.738 -9.320 1.00 70.19 210 MET A N 1
ATOM 1551 C CA . MET A 1 210 ? 16.034 -11.862 -8.462 1.00 70.19 210 MET A CA 1
ATOM 1552 C C . MET A 1 210 ? 16.979 -13.013 -8.835 1.00 70.19 210 MET A C 1
ATOM 1554 O O . MET A 1 210 ? 17.125 -13.291 -10.026 1.00 70.19 210 MET A O 1
ATOM 1558 N N . GLU A 1 211 ? 17.669 -13.595 -7.853 1.00 60.62 211 GLU A N 1
ATOM 1559 C CA . GLU A 1 211 ? 18.495 -14.802 -8.039 1.00 60.62 211 GLU A CA 1
ATOM 1560 C C . GLU A 1 211 ? 17.644 -16.063 -7.885 1.00 60.62 211 GLU A C 1
ATOM 1562 O O . GLU A 1 211 ? 16.739 -16.051 -7.017 1.00 60.62 211 GLU A O 1
#

Radius of gyration: 16.87 Å; chains: 1; bounding box: 43×48×42 Å

Secondary structure (DSSP, 8-state):
-----TT---EEE--GGGHHHHHHHHHHH--SSSS-HHHHHTTT-EEEE-TTSSS--EEEEEEETTSS-HHHHHHHHTT---TT--EEEPPPEE-TT---HHHHHHHHHHHHHHH-SSS-EEEEEE---SHHHHHHHHHHHHTT-EEEEEEEETTEEEEEEESS----SPPEEEEEETT-TTHHHHHTTEEEEEEEEEETTEEEEEEEE--

Sequence (211 aa):
MTETNLDVFHAQLLTPQDAPAMDQLCAACGTPGGPDTAALLQTNAVLGDYAGTDTLQAAMGMLPMFGQSRLALALRAAGFGADGQGIVLAPPAFTAQYLPVRRFLAMALGLAKQRCASYHIWATLPLTPTPDGEELCAQYLASGLTLRAVVPLDSQQLLVFAAHTPVGRGSTVRRVHLQDPALPRLLERGGAVADFGWDKQGLVLSVRRME